Protein AF-X1K6C8-F1 (afdb_monomer)

Mean predicted aligned error: 9.06 Å

InterPro domains:
  IPR036188 FAD/NAD(P)-binding domain superfamily [SSF51905] (37-108)
  IPR049516 FAD-dependent protein, C-terminal domain-like [PF21688] (95-232)

Sequence (246 aa):
MTKRHWEQAQFYQACLAAHLINPIPYPVEFIRGAELEVMVSNIIVDDGEVRGVETEAGDRFDCRYLILAPGREGADWLSKEANRLNLTMHNNPVDVGVRVEVPVAVMQELTDVLYEAKLEFTSKSFDDRIRTFCMCPNGEVIMESTGGCDPVITVNGHSYANHSSGNTNFALLVSTAFTEPFREPIAYGKHLARLANILSGGVLVQRLGDLLEGQRSTPARIERSVVQPTLKTATPGDLSFVLSYR

Foldseek 3Di:
DDPDDDDPPPDPADDDPDDDCPDPPDPPPPPDDDDPPWAWQAFDDDPLATQFTATPVRDTDGDRDDDDDPDLQCPVVVVVRCVVSVHDDDDFWDKDFDKDKDFLVVCVVVCVVPVDDWDWDQDPPPRWIKTKADKERQKAKDWDWSHYPQIFIDIDIDYDPVHGHRIIIITIITTGDDDPPDDCNVVVRRVLRVQCCVVWVHAEDEDPVCQVVQHWDQPVNLVPDPDRHRPPSHGTTHCPSRDDDD

Secondary structure (DSSP, 8-state):
---------------------PPPSS-----S-PPPS--EEEEEEETTEEEEEEETTS-EEE-SS-----TTTTHHHHHHHHHHTT----PPPEEEEEEEEEEHHHHHHHHTT-SS---EEE-TTT--EEEEEEEETT-EEEEEE--SSS--EEEEEE--SS---SEEEEEEEEEE---TT---HHHHHHHHHHHHHHHHSS-EE--HHHHHTT----HHHHHT-SS--S-TTPEE--GGGTSPP-

Solvent-accessible surface area (backbone atoms only — not comparable to full-atom values): 15181 Å² total; per-residue (Å²): 137,80,83,82,82,73,84,61,82,65,66,85,65,92,75,87,80,75,91,72,86,68,80,67,97,56,92,76,76,82,80,74,86,88,81,75,98,70,55,75,66,45,80,38,67,54,97,92,36,65,46,28,37,29,31,74,90,67,51,75,49,77,36,89,73,85,84,88,78,64,60,76,50,33,43,65,58,52,52,51,50,35,56,76,68,68,50,86,81,65,85,52,52,36,61,48,74,48,78,46,76,42,49,35,81,80,47,37,83,52,42,79,78,34,69,56,74,84,48,76,48,69,41,90,89,74,70,44,50,33,32,47,42,73,53,16,64,31,14,37,50,41,83,38,69,53,46,62,99,76,60,38,52,43,76,48,61,45,58,56,96,91,51,73,48,75,25,24,31,30,30,45,31,38,62,45,73,77,56,85,93,57,84,52,51,67,57,53,54,50,50,43,34,41,50,34,22,72,78,37,79,37,42,63,37,61,50,68,69,32,56,76,70,76,37,67,29,40,69,75,54,49,71,71,37,94,63,67,73,68,41,79,82,46,27,55,25,53,62,76,85,47,51,78,92,123

pLDDT: mean 82.64, std 21.42, range [19.61, 98.25]

Nearest PDB structures (foldseek):
  7xqa-assembly2_H  TM=4.130E-01  e=1.668E-02  Streptomyces luteocolor
  7xqa-assembly1_A  TM=4.081E-01  e=2.104E-02  Streptomyces luteocolor
  1tdl-assembly1_A  TM=2.517E-01  e=1.634E+00  Klebsiella pneumoniae
  2h10-assembly1_A  TM=2.525E-01  e=2.314E+00  Klebsiella pneumoniae
  4mbk-assembly1_A  TM=2.529E-01  e=2.314E+00  Klebsiella pneumoniae

Radius of gyration: 21.55 Å; Cα contacts (8 Å, |Δi|>4): 373; chains: 1; bounding box: 54×46×63 Å

Structure (mmCIF, N/CA/C/O backbone):
data_AF-X1K6C8-F1
#
_entry.id   AF-X1K6C8-F1
#
loop_
_atom_site.group_PDB
_atom_site.id
_atom_site.type_symbol
_atom_site.label_atom_id
_atom_site.label_alt_id
_atom_site.label_comp_id
_atom_site.label_asym_id
_atom_site.label_entity_id
_atom_site.label_seq_id
_atom_site.pdbx_PDB_ins_code
_atom_site.Cartn_x
_atom_site.Cartn_y
_atom_site.Cartn_z
_atom_site.occupancy
_atom_site.B_iso_or_equiv
_atom_site.auth_seq_id
_atom_site.auth_comp_id
_atom_site.auth_asym_id
_atom_site.auth_atom_id
_atom_site.pdbx_PDB_model_num
ATOM 1 N N . MET A 1 1 ? 0.976 -10.187 -39.603 1.00 33.00 1 MET A N 1
ATOM 2 C CA . MET A 1 1 ? 1.236 -9.173 -38.559 1.00 33.00 1 MET A CA 1
ATOM 3 C C . MET A 1 1 ? 0.469 -9.563 -37.305 1.00 33.00 1 MET A C 1
ATOM 5 O O . MET A 1 1 ? -0.695 -9.221 -37.161 1.00 33.00 1 MET A O 1
ATOM 9 N N . THR A 1 2 ? 1.081 -10.364 -36.441 1.00 25.95 2 THR A N 1
ATOM 10 C CA . THR A 1 2 ? 0.519 -10.739 -35.139 1.00 25.95 2 THR A CA 1
ATOM 11 C C . THR A 1 2 ? 0.905 -9.659 -34.133 1.00 25.95 2 THR A C 1
ATOM 13 O O . THR A 1 2 ? 2.076 -9.523 -33.786 1.00 25.95 2 THR A O 1
ATOM 16 N N . LYS A 1 3 ? -0.072 -8.851 -33.702 1.00 24.42 3 LYS A N 1
ATOM 17 C CA . LYS A 1 3 ? 0.092 -7.927 -32.574 1.00 24.42 3 LYS A CA 1
ATOM 18 C C . LYS A 1 3 ? 0.458 -8.764 -31.345 1.00 24.42 3 LYS A C 1
ATOM 20 O O . LYS A 1 3 ? -0.339 -9.592 -30.909 1.00 24.42 3 LYS A O 1
ATOM 25 N N . ARG A 1 4 ? 1.686 -8.616 -30.845 1.00 27.88 4 ARG A N 1
ATOM 26 C CA . ARG A 1 4 ? 2.083 -9.176 -29.550 1.00 27.88 4 ARG A CA 1
ATOM 27 C C . ARG A 1 4 ? 1.496 -8.263 -28.483 1.00 27.88 4 ARG A C 1
ATOM 29 O O . ARG A 1 4 ? 1.832 -7.084 -28.429 1.00 27.88 4 ARG A O 1
ATOM 36 N N . HIS A 1 5 ? 0.551 -8.808 -27.733 1.00 25.48 5 HIS A N 1
ATOM 37 C CA . HIS A 1 5 ? -0.128 -8.129 -26.643 1.00 25.48 5 HIS A CA 1
ATOM 38 C C . HIS A 1 5 ? 0.783 -8.178 -25.416 1.00 25.48 5 HIS A C 1
ATOM 40 O O . HIS A 1 5 ? 1.275 -9.248 -25.059 1.00 25.48 5 HIS A O 1
ATOM 46 N N . TRP A 1 6 ? 1.036 -7.019 -24.817 1.00 27.73 6 TRP A N 1
ATOM 47 C CA . TRP A 1 6 ? 1.773 -6.890 -23.567 1.00 27.73 6 TRP A CA 1
ATOM 48 C C . TRP A 1 6 ? 0.771 -6.503 -22.483 1.00 27.73 6 TRP A C 1
ATOM 50 O O . TRP A 1 6 ? 0.284 -5.376 -22.461 1.00 27.73 6 TRP A O 1
ATOM 60 N N . GLU A 1 7 ? 0.437 -7.442 -21.603 1.00 23.05 7 GLU A N 1
ATOM 61 C CA . GLU A 1 7 ? -0.306 -7.152 -20.378 1.00 23.05 7 GLU A CA 1
ATOM 62 C C . GLU A 1 7 ? 0.711 -6.802 -19.288 1.00 23.05 7 GLU A C 1
ATOM 64 O O . GLU A 1 7 ? 1.401 -7.669 -18.752 1.00 23.05 7 GLU A O 1
ATOM 69 N N . GLN A 1 8 ? 0.850 -5.514 -18.971 1.00 27.09 8 GLN A N 1
ATOM 70 C CA . GLN A 1 8 ? 1.513 -5.106 -17.737 1.00 27.09 8 GLN A CA 1
ATOM 71 C C . GLN A 1 8 ? 0.547 -5.375 -16.585 1.00 27.09 8 GLN A C 1
ATOM 73 O O . GLN A 1 8 ? -0.383 -4.612 -16.363 1.00 27.09 8 GLN A O 1
ATOM 78 N N . ALA A 1 9 ? 0.774 -6.432 -15.808 1.00 22.84 9 ALA A N 1
ATOM 79 C CA . ALA A 1 9 ? 0.176 -6.575 -14.485 1.00 22.84 9 ALA A CA 1
ATOM 80 C C . ALA A 1 9 ? 0.905 -5.642 -13.493 1.00 22.84 9 ALA A C 1
ATOM 82 O O . ALA A 1 9 ? 1.693 -6.078 -12.661 1.00 22.84 9 ALA A O 1
ATOM 83 N N . GLN A 1 10 ? 0.698 -4.327 -13.603 1.00 28.19 10 GLN A N 1
ATOM 84 C CA . GLN A 1 10 ? 1.011 -3.391 -12.528 1.00 28.19 10 GLN A CA 1
ATOM 85 C C . GLN A 1 10 ? 0.091 -3.677 -11.344 1.00 28.19 10 GLN A C 1
ATOM 87 O O . GLN A 1 10 ? -1.075 -3.285 -11.325 1.00 28.19 10 GLN A O 1
ATOM 92 N N . PHE A 1 11 ? 0.623 -4.396 -10.366 1.00 27.52 11 PHE A N 1
ATOM 93 C CA . PHE A 1 11 ? 0.026 -4.494 -9.054 1.00 27.52 11 PHE A CA 1
ATOM 94 C C . PHE A 1 11 ? 0.497 -3.306 -8.208 1.00 27.52 11 PHE A C 1
ATOM 96 O O . PHE A 1 11 ? 1.661 -3.226 -7.811 1.00 27.52 11 PHE A O 1
ATOM 103 N N . TYR A 1 12 ? -0.427 -2.421 -7.834 1.00 32.38 12 TYR A N 1
ATOM 104 C CA . TYR A 1 12 ? -0.313 -1.657 -6.589 1.00 32.38 12 TYR A CA 1
ATOM 105 C C . TYR A 1 12 ? -0.519 -2.614 -5.404 1.00 32.38 12 TYR A C 1
ATOM 107 O O . TYR A 1 12 ? -1.504 -2.551 -4.679 1.00 32.38 12 TYR A O 1
ATOM 115 N N . GLN A 1 13 ? 0.374 -3.592 -5.251 1.00 38.09 13 GLN A N 1
ATOM 116 C CA . GLN A 1 13 ? 0.321 -4.565 -4.164 1.00 38.09 13 GLN A CA 1
ATOM 117 C C . GLN A 1 13 ? 1.708 -4.775 -3.605 1.00 38.09 13 GLN A C 1
ATOM 119 O O . GLN A 1 13 ? 2.689 -4.905 -4.336 1.00 38.09 13 GLN A O 1
ATOM 124 N N . ALA A 1 14 ? 1.804 -4.653 -2.293 1.00 24.72 14 ALA A N 1
ATOM 125 C CA . ALA A 1 14 ? 3.046 -4.820 -1.587 1.00 24.72 14 ALA A CA 1
ATOM 126 C C . ALA A 1 14 ? 3.219 -6.302 -1.260 1.00 24.72 14 ALA A C 1
ATOM 128 O O . ALA A 1 14 ? 2.368 -6.894 -0.596 1.00 24.72 14 ALA A O 1
ATOM 129 N N . CYS A 1 15 ? 4.317 -6.885 -1.729 1.00 20.69 15 CYS A N 1
ATOM 130 C CA . CYS A 1 15 ? 4.812 -8.177 -1.280 1.00 20.69 15 CYS A CA 1
ATOM 131 C C . CYS A 1 15 ? 6.303 -8.017 -0.982 1.00 20.69 15 CYS A C 1
ATOM 133 O O . CYS A 1 15 ? 7.120 -7.930 -1.895 1.00 20.69 15 CYS A O 1
ATOM 135 N N . LEU A 1 16 ? 6.648 -7.978 0.306 1.00 19.61 16 LEU A N 1
ATOM 136 C CA . LEU A 1 16 ? 8.003 -8.247 0.762 1.00 19.61 16 LEU A CA 1
ATOM 137 C C . LEU A 1 16 ? 8.203 -9.765 0.655 1.00 19.61 16 LEU A C 1
ATOM 139 O O . LEU A 1 16 ? 7.646 -10.520 1.451 1.00 19.61 16 LEU A O 1
ATOM 143 N N . ALA A 1 17 ? 8.963 -10.231 -0.333 1.00 20.44 17 ALA A N 1
ATOM 144 C CA . ALA A 1 17 ? 9.519 -11.576 -0.282 1.00 20.44 17 ALA A CA 1
ATOM 145 C C . ALA A 1 17 ? 10.795 -11.511 0.567 1.00 20.44 17 ALA A C 1
ATOM 147 O O . ALA A 1 17 ? 11.868 -11.163 0.078 1.00 20.44 17 ALA A O 1
ATOM 148 N N . ALA A 1 18 ? 10.667 -11.817 1.859 1.00 21.53 18 ALA A N 1
ATOM 149 C CA . ALA A 1 18 ? 11.814 -12.239 2.647 1.00 21.53 18 ALA A CA 1
ATOM 150 C C . ALA A 1 18 ? 12.301 -13.596 2.113 1.00 21.53 18 ALA A C 1
ATOM 152 O O . ALA A 1 18 ? 11.516 -14.470 1.748 1.00 21.53 18 ALA A O 1
ATOM 153 N N . HIS A 1 19 ? 13.618 -13.725 2.043 1.00 23.23 19 HIS A N 1
ATOM 154 C CA . HIS A 1 19 ? 14.377 -14.854 1.525 1.00 23.23 19 HIS A CA 1
ATOM 155 C C . HIS A 1 19 ? 13.887 -16.216 2.066 1.00 23.23 19 HIS 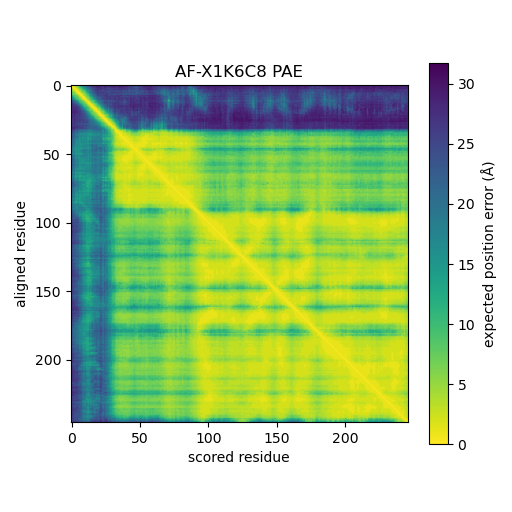A C 1
ATOM 157 O O . HIS A 1 19 ? 14.112 -16.550 3.225 1.00 23.23 19 HIS A O 1
ATOM 163 N N . LEU A 1 20 ? 13.293 -17.035 1.197 1.00 22.84 20 LEU A N 1
ATOM 164 C CA . LEU A 1 20 ? 13.297 -18.495 1.303 1.00 22.84 20 LEU A CA 1
ATOM 165 C C . LEU A 1 20 ? 13.601 -19.056 -0.088 1.00 22.84 20 LEU A C 1
ATOM 167 O O . LEU A 1 20 ? 12.704 -19.439 -0.837 1.00 22.84 20 LEU A O 1
ATOM 171 N N . ILE A 1 21 ? 14.886 -19.099 -0.445 1.00 27.83 21 ILE A N 1
ATOM 172 C CA . ILE A 1 21 ? 15.351 -20.001 -1.501 1.00 27.83 21 ILE A CA 1
ATOM 173 C C . ILE A 1 21 ? 15.260 -21.413 -0.910 1.00 27.83 21 ILE A C 1
ATOM 175 O O . ILE A 1 21 ? 16.227 -21.928 -0.357 1.00 27.83 21 ILE A O 1
ATOM 179 N N . ASN A 1 22 ? 14.085 -22.041 -0.980 1.00 26.41 22 ASN A N 1
ATOM 180 C CA . ASN A 1 22 ? 14.071 -23.498 -1.048 1.00 26.41 22 ASN A CA 1
ATOM 181 C C . ASN A 1 22 ? 14.646 -23.869 -2.422 1.00 26.41 22 ASN A C 1
ATOM 183 O O . ASN A 1 22 ? 14.265 -23.242 -3.415 1.00 26.41 22 ASN A O 1
ATOM 187 N N . PRO A 1 23 ? 15.584 -24.826 -2.501 1.00 32.06 23 PRO A N 1
ATOM 188 C CA . PRO A 1 23 ? 16.244 -25.156 -3.752 1.00 32.06 23 PRO A CA 1
ATOM 189 C C . PRO A 1 23 ? 15.193 -25.580 -4.776 1.00 32.06 23 PRO A C 1
ATOM 191 O O . PRO A 1 23 ? 14.433 -26.524 -4.559 1.00 32.06 23 PRO A O 1
ATOM 194 N N . ILE A 1 24 ? 15.149 -24.858 -5.895 1.00 33.62 24 ILE A N 1
ATOM 195 C CA . ILE A 1 24 ? 14.443 -25.297 -7.094 1.00 33.62 24 ILE A CA 1
ATOM 196 C C . ILE A 1 24 ? 15.002 -26.698 -7.414 1.00 33.62 24 ILE A C 1
ATOM 198 O O . ILE A 1 24 ? 16.217 -26.828 -7.559 1.00 33.62 24 ILE A O 1
ATOM 202 N N . PRO A 1 25 ? 14.179 -27.759 -7.513 1.00 37.69 25 PRO A N 1
ATOM 203 C CA . PRO A 1 25 ? 14.654 -29.135 -7.714 1.00 37.69 25 PRO A CA 1
ATOM 204 C C . PRO A 1 25 ? 15.177 -29.403 -9.139 1.00 37.69 25 PRO A C 1
ATOM 206 O O . PRO A 1 25 ? 15.365 -30.552 -9.533 1.00 37.69 25 PRO A O 1
ATOM 209 N N . TYR A 1 26 ? 15.434 -28.347 -9.909 1.00 34.09 26 TYR A N 1
ATOM 210 C CA . TYR A 1 26 ? 16.057 -28.390 -11.222 1.00 34.09 26 TYR A CA 1
ATOM 211 C C . TYR A 1 26 ? 17.407 -27.679 -11.129 1.00 34.09 26 TYR A C 1
ATOM 213 O O . TYR A 1 26 ? 17.474 -26.626 -10.492 1.00 34.09 26 TYR A O 1
ATOM 221 N N . PRO A 1 27 ? 18.477 -28.207 -11.745 1.00 34.88 27 PRO A N 1
ATOM 222 C CA . PRO A 1 27 ? 19.754 -27.514 -11.791 1.00 34.88 27 PRO A CA 1
ATOM 223 C C . PRO A 1 27 ? 19.571 -26.194 -12.549 1.00 34.88 27 PRO A C 1
ATOM 225 O O . PRO A 1 27 ? 19.545 -26.160 -13.776 1.00 34.88 27 PRO A O 1
ATOM 228 N N . VAL A 1 28 ? 19.409 -25.099 -11.809 1.00 36.97 28 VAL A N 1
ATOM 229 C CA . VAL A 1 28 ? 19.613 -23.757 -12.340 1.00 36.97 28 VAL A CA 1
ATOM 230 C C . VAL A 1 28 ? 21.123 -23.568 -12.347 1.00 36.97 28 VAL A C 1
ATOM 232 O O . VAL A 1 28 ? 21.723 -23.236 -11.326 1.00 36.97 28 VAL A O 1
ATOM 235 N N . GLU A 1 29 ? 21.763 -23.859 -13.478 1.00 34.81 29 GLU A N 1
ATOM 236 C CA . GLU A 1 29 ? 23.124 -23.385 -13.710 1.00 34.81 29 GLU A CA 1
ATOM 237 C C . GLU A 1 29 ? 23.094 -21.854 -13.642 1.00 34.81 29 GLU A C 1
ATOM 239 O O . GLU A 1 29 ? 22.522 -21.185 -14.503 1.00 34.81 29 GLU A O 1
ATOM 244 N N . PHE A 1 30 ? 23.686 -21.289 -12.589 1.00 39.66 30 PHE A N 1
ATOM 245 C CA . PHE A 1 30 ? 23.998 -19.866 -12.517 1.00 39.66 30 PHE A CA 1
ATOM 246 C C . PHE A 1 30 ? 25.071 -19.567 -13.570 1.00 39.66 30 PHE A C 1
ATOM 248 O O . PHE A 1 30 ? 26.275 -19.658 -13.322 1.00 39.66 30 PHE A O 1
ATOM 255 N N . ILE A 1 31 ? 24.640 -19.241 -14.784 1.00 45.34 31 ILE A N 1
ATOM 256 C CA . ILE A 1 31 ? 25.534 -18.786 -15.844 1.00 45.34 31 ILE A CA 1
ATOM 257 C C . ILE A 1 31 ? 25.906 -17.324 -15.535 1.00 45.34 31 ILE A C 1
ATOM 259 O O . ILE A 1 31 ? 25.167 -16.420 -15.889 1.00 45.34 31 ILE A O 1
ATOM 263 N N . ARG A 1 32 ? 27.047 -17.142 -14.847 1.00 51.50 32 ARG A N 1
ATOM 264 C CA . ARG A 1 32 ? 27.881 -15.925 -14.650 1.00 51.50 32 ARG A CA 1
ATOM 265 C C . ARG A 1 32 ? 27.212 -14.579 -14.281 1.00 51.50 32 ARG A C 1
ATOM 267 O O . ARG A 1 32 ? 26.470 -14.013 -15.063 1.00 51.50 32 ARG A O 1
ATOM 274 N N . GLY A 1 33 ? 27.719 -13.990 -13.186 1.00 68.44 33 GLY A N 1
ATOM 275 C CA . GLY A 1 33 ? 27.787 -12.540 -12.929 1.00 68.44 33 GLY A CA 1
ATOM 276 C C . GLY A 1 33 ? 26.479 -11.879 -12.494 1.00 68.44 33 GLY A C 1
ATOM 277 O O . GLY A 1 33 ? 25.662 -11.525 -13.331 1.00 68.44 33 GLY A O 1
ATOM 278 N N . ALA A 1 34 ? 26.299 -11.670 -11.188 1.00 74.81 34 ALA A N 1
ATOM 279 C CA . ALA A 1 34 ? 25.302 -10.736 -10.673 1.00 74.81 34 ALA A CA 1
ATOM 280 C C . ALA A 1 34 ? 26.031 -9.467 -10.227 1.00 74.81 34 ALA A C 1
ATOM 282 O O . ALA A 1 34 ? 26.923 -9.546 -9.381 1.00 74.81 34 ALA A O 1
ATOM 283 N N . GLU A 1 35 ? 25.657 -8.325 -10.797 1.00 79.38 35 GLU A N 1
ATOM 284 C CA . GLU A 1 35 ? 26.130 -7.020 -10.345 1.00 79.38 35 GLU A CA 1
ATOM 285 C C . GLU A 1 35 ? 25.042 -6.378 -9.488 1.00 79.38 35 GLU A C 1
ATOM 287 O O . GLU A 1 35 ? 23.887 -6.258 -9.898 1.00 79.38 35 GLU A O 1
ATOM 292 N N . LEU A 1 36 ? 25.406 -6.040 -8.255 1.00 86.88 36 LEU A N 1
ATOM 293 C CA . LEU A 1 36 ? 24.551 -5.320 -7.319 1.00 86.88 36 LEU A CA 1
ATOM 294 C C . LEU A 1 36 ? 24.962 -3.851 -7.318 1.00 86.88 36 LEU A C 1
ATOM 296 O O . LEU A 1 36 ? 26.083 -3.529 -7.694 1.00 86.88 36 LEU A O 1
ATOM 300 N N . GLU A 1 37 ? 24.059 -2.976 -6.873 1.00 86.00 37 GLU A N 1
ATOM 301 C CA . GLU A 1 37 ? 24.320 -1.529 -6.773 1.00 86.00 37 GLU A CA 1
ATOM 302 C C . GLU A 1 37 ? 24.605 -0.854 -8.130 1.00 86.00 37 GLU A C 1
ATOM 304 O O . GLU A 1 37 ? 25.132 0.254 -8.192 1.00 86.00 37 GLU A O 1
ATOM 309 N N . VAL A 1 38 ? 24.197 -1.500 -9.226 1.00 89.44 38 VAL A N 1
ATOM 310 C CA . VAL A 1 38 ? 24.303 -0.973 -10.586 1.00 89.44 38 VAL A CA 1
ATOM 311 C C . VAL A 1 38 ? 22.929 -0.522 -11.064 1.00 89.44 38 VAL A C 1
ATOM 313 O O . VAL A 1 38 ? 22.035 -1.332 -11.314 1.00 89.44 38 VAL A O 1
ATOM 316 N N . MET A 1 39 ? 22.763 0.792 -11.199 1.00 90.06 39 MET A N 1
ATOM 317 C CA . MET A 1 39 ? 21.520 1.396 -11.669 1.00 90.06 39 MET A CA 1
ATOM 318 C C . MET A 1 39 ? 21.532 1.510 -13.192 1.00 90.06 39 MET A C 1
ATOM 320 O O . MET A 1 39 ? 22.401 2.159 -13.777 1.00 90.06 39 MET A O 1
ATOM 324 N N . VAL A 1 40 ? 20.552 0.879 -13.837 1.00 92.81 40 VAL A N 1
ATOM 325 C CA . VAL A 1 40 ? 20.319 1.022 -15.278 1.00 92.81 40 VAL A CA 1
ATOM 326 C C . VAL A 1 40 ? 19.655 2.370 -15.547 1.00 92.81 40 VAL A C 1
ATOM 328 O O . VAL A 1 40 ? 18.619 2.681 -14.962 1.00 92.81 40 VAL A O 1
ATOM 331 N N . SER A 1 41 ? 20.234 3.147 -16.461 1.00 93.38 41 SER A N 1
ATOM 332 C CA . SER A 1 41 ? 19.713 4.443 -16.889 1.00 93.38 41 SER A CA 1
ATOM 333 C C . SER A 1 41 ? 18.851 4.315 -18.147 1.00 93.38 41 SER A C 1
ATOM 335 O O . SER A 1 41 ? 17.729 4.819 -18.159 1.00 93.38 41 SER A O 1
ATOM 337 N N . ASN A 1 42 ? 19.316 3.581 -19.168 1.00 94.75 42 ASN A N 1
ATOM 338 C CA . ASN A 1 42 ? 18.666 3.505 -20.481 1.00 94.75 42 ASN A CA 1
ATOM 339 C C . ASN A 1 42 ? 18.647 2.084 -21.062 1.00 94.75 42 ASN A C 1
ATOM 341 O O . ASN A 1 42 ? 19.583 1.302 -20.895 1.00 94.75 42 ASN A O 1
ATOM 345 N N . ILE A 1 43 ? 17.616 1.786 -21.852 1.00 95.88 43 ILE A N 1
ATOM 346 C CA . ILE A 1 43 ? 17.550 0.617 -22.733 1.00 95.88 43 ILE A CA 1
ATOM 347 C C . ILE A 1 43 ? 18.143 0.983 -24.099 1.00 9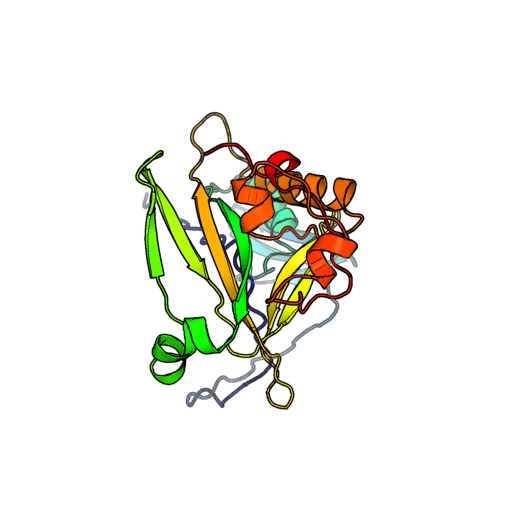5.88 43 ILE A C 1
ATOM 349 O O . ILE A 1 43 ? 17.691 1.921 -24.768 1.00 95.88 43 ILE A O 1
ATOM 353 N N . ILE A 1 44 ? 19.129 0.208 -24.546 1.00 95.81 44 ILE A N 1
ATOM 354 C CA . ILE A 1 44 ? 19.769 0.374 -25.852 1.00 95.81 44 ILE A CA 1
ATOM 355 C C . ILE A 1 44 ? 18.966 -0.419 -26.885 1.00 95.81 44 ILE A C 1
ATOM 357 O O . ILE A 1 44 ? 18.775 -1.631 -26.750 1.00 95.81 44 ILE A O 1
ATOM 361 N N . VAL A 1 45 ? 18.502 0.272 -27.925 1.00 95.00 45 VAL A N 1
ATOM 362 C CA . VAL A 1 45 ? 17.696 -0.295 -29.013 1.00 95.00 45 VAL A CA 1
ATOM 363 C C . VAL A 1 45 ? 18.308 0.105 -30.348 1.00 95.00 45 VAL A C 1
ATOM 365 O O . VAL A 1 45 ? 18.712 1.253 -30.523 1.00 95.00 45 VAL A O 1
ATOM 368 N N . ASP A 1 46 ? 18.348 -0.837 -31.283 1.00 93.44 46 ASP A N 1
ATOM 369 C CA . ASP A 1 46 ? 18.806 -0.644 -32.656 1.00 93.44 46 ASP A CA 1
ATOM 370 C C . ASP A 1 46 ? 17.869 -1.388 -33.614 1.00 93.44 46 ASP A C 1
ATOM 372 O O . ASP A 1 46 ? 17.535 -2.547 -33.379 1.00 93.44 46 ASP A O 1
ATOM 376 N N . ASP A 1 47 ? 17.403 -0.699 -34.656 1.00 90.94 47 ASP A N 1
ATOM 377 C CA . ASP A 1 47 ? 16.405 -1.191 -35.625 1.00 90.94 47 ASP A CA 1
ATOM 378 C C . ASP A 1 47 ? 15.159 -1.854 -34.987 1.00 90.94 47 ASP A C 1
ATOM 380 O O . ASP A 1 47 ? 14.640 -2.872 -35.439 1.00 90.94 47 ASP A O 1
ATOM 384 N N . GLY A 1 48 ? 14.685 -1.292 -33.868 1.00 87.94 48 GLY A N 1
ATOM 385 C CA . GLY A 1 48 ? 13.530 -1.816 -33.129 1.00 87.94 48 GLY A CA 1
ATOM 386 C C . GLY A 1 48 ? 13.805 -3.085 -32.309 1.00 87.94 48 GLY A C 1
ATOM 387 O O . GLY A 1 48 ? 12.880 -3.624 -31.700 1.00 87.94 48 GLY A O 1
ATOM 388 N N . GLU A 1 49 ? 15.055 -3.545 -32.245 1.00 92.56 49 GLU A N 1
ATOM 389 C CA . GLU A 1 49 ? 15.491 -4.669 -31.421 1.00 92.56 49 GLU A CA 1
ATOM 390 C C . GLU A 1 49 ? 16.314 -4.198 -30.219 1.00 92.56 49 GLU A C 1
ATOM 392 O O . GLU A 1 49 ? 17.134 -3.284 -30.315 1.00 92.56 49 GLU A O 1
ATOM 397 N N . VAL A 1 50 ? 16.131 -4.854 -29.072 1.00 93.94 50 VAL A N 1
ATOM 398 C CA . VAL A 1 50 ? 16.983 -4.605 -27.904 1.00 93.94 50 VAL A CA 1
ATOM 399 C C . VAL A 1 50 ? 18.417 -5.056 -28.192 1.00 93.94 50 VAL A C 1
ATOM 401 O O . VAL A 1 50 ? 18.642 -6.126 -28.763 1.00 93.94 50 VAL A O 1
ATOM 404 N N . ARG A 1 51 ? 19.386 -4.229 -27.795 1.00 95.75 51 ARG A N 1
ATOM 405 C CA . ARG A 1 51 ? 20.822 -4.529 -27.887 1.00 95.75 51 ARG A CA 1
ATOM 406 C C . ARG A 1 51 ? 21.504 -4.596 -26.530 1.00 95.75 51 ARG A C 1
ATOM 408 O O . ARG A 1 51 ? 22.548 -5.228 -26.431 1.00 95.75 51 ARG A O 1
ATOM 415 N N . GLY A 1 52 ? 20.930 -3.981 -25.499 1.00 94.88 52 GLY A N 1
ATOM 416 C CA . GLY A 1 52 ? 21.552 -3.926 -24.184 1.00 94.88 52 GLY A CA 1
ATOM 417 C C . GLY A 1 52 ? 20.925 -2.899 -23.256 1.00 94.88 52 GLY A C 1
ATOM 418 O O . GLY A 1 52 ? 19.838 -2.374 -23.515 1.00 94.88 52 GLY A O 1
ATOM 419 N N . VAL A 1 53 ? 21.650 -2.589 -22.189 1.00 95.56 53 VAL A N 1
ATOM 420 C CA . VAL A 1 53 ? 21.353 -1.502 -21.254 1.00 95.56 53 VAL A CA 1
ATOM 421 C C . VAL A 1 53 ? 22.596 -0.655 -21.004 1.00 95.56 53 VAL A C 1
ATOM 423 O O . VAL A 1 53 ? 23.723 -1.140 -21.098 1.00 95.56 53 VAL A O 1
ATOM 426 N N . GLU A 1 54 ? 22.377 0.614 -20.686 1.00 95.56 54 GLU A N 1
ATOM 427 C CA . GLU A 1 54 ? 23.399 1.552 -20.226 1.00 95.56 54 GLU A CA 1
ATOM 428 C C . GLU A 1 54 ? 23.143 1.874 -18.751 1.00 95.56 54 GLU A C 1
ATOM 430 O O . GLU A 1 54 ? 21.988 2.000 -18.333 1.00 95.56 54 GLU A O 1
ATOM 435 N N . THR A 1 55 ? 24.198 1.976 -17.948 1.00 93.88 55 THR A N 1
ATOM 436 C CA . THR A 1 55 ? 24.100 2.321 -16.523 1.00 93.88 55 THR A CA 1
ATOM 437 C C . THR A 1 55 ? 24.213 3.823 -16.301 1.00 93.88 55 THR A C 1
ATOM 439 O O . THR A 1 55 ? 24.568 4.584 -17.201 1.00 93.88 55 THR A O 1
ATOM 442 N N . GLU A 1 56 ? 23.922 4.287 -15.089 1.00 91.81 56 GLU A N 1
ATOM 443 C CA . GLU A 1 56 ? 24.196 5.677 -14.698 1.00 91.81 56 GLU A CA 1
ATOM 444 C C . GLU A 1 56 ? 25.698 6.012 -14.709 1.00 91.81 56 GLU A C 1
ATOM 446 O O . GLU A 1 56 ? 26.067 7.161 -14.947 1.00 91.81 56 GLU A O 1
ATOM 451 N N . ALA A 1 57 ? 26.567 5.014 -14.511 1.00 91.75 57 ALA A N 1
ATOM 452 C CA . ALA A 1 57 ? 28.021 5.168 -14.598 1.00 91.75 57 ALA A CA 1
ATOM 453 C C . ALA A 1 57 ? 28.540 5.242 -16.050 1.00 91.75 57 ALA A C 1
ATOM 455 O O . ALA A 1 57 ? 29.705 5.570 -16.270 1.00 91.75 57 ALA A O 1
ATOM 456 N N . GLY A 1 58 ? 27.676 4.978 -17.039 1.00 93.19 58 GLY A N 1
ATOM 457 C CA . GLY A 1 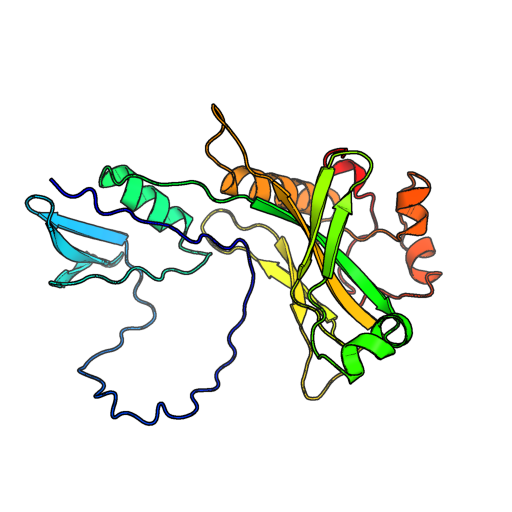58 ? 28.020 4.954 -18.462 1.00 93.19 58 GLY A CA 1
ATOM 458 C C . GLY A 1 58 ? 28.508 3.594 -18.969 1.00 93.19 58 GLY A C 1
ATOM 459 O O . GLY A 1 58 ? 28.893 3.486 -20.135 1.00 93.19 58 GLY A O 1
ATOM 460 N N . ASP A 1 59 ? 28.475 2.556 -18.130 1.00 91.44 59 ASP A N 1
ATOM 461 C CA . ASP A 1 59 ? 28.793 1.190 -18.544 1.00 91.44 59 ASP A CA 1
ATOM 462 C C . ASP A 1 59 ? 27.703 0.638 -19.459 1.00 91.44 59 ASP A C 1
ATOM 464 O O . ASP A 1 59 ? 26.524 0.984 -19.340 1.00 91.44 59 ASP A O 1
ATOM 468 N N . ARG A 1 60 ? 28.097 -0.253 -20.370 1.00 94.44 60 ARG A N 1
ATOM 469 C CA . ARG A 1 60 ? 27.190 -0.881 -21.331 1.00 94.44 60 ARG A CA 1
ATOM 470 C C . ARG A 1 60 ? 27.211 -2.386 -21.187 1.00 94.44 60 ARG A C 1
ATOM 472 O O . ARG A 1 60 ? 28.270 -3.008 -21.224 1.00 94.44 60 ARG A O 1
ATOM 479 N N . PHE A 1 61 ? 26.016 -2.952 -21.092 1.00 91.44 61 PHE A N 1
ATOM 480 C CA . PHE A 1 61 ? 25.798 -4.386 -21.013 1.00 91.44 61 PHE A CA 1
ATOM 481 C C . PHE A 1 61 ? 24.981 -4.832 -22.216 1.00 91.44 61 PHE A C 1
ATOM 483 O O . PHE A 1 61 ? 23.777 -4.577 -22.288 1.00 91.44 61 PHE A O 1
ATOM 490 N N . ASP A 1 62 ? 25.641 -5.502 -23.155 1.00 94.06 62 ASP A N 1
ATOM 491 C CA . ASP A 1 62 ? 24.991 -6.023 -24.352 1.00 94.06 62 ASP A CA 1
ATOM 492 C C . ASP A 1 62 ? 24.165 -7.271 -24.025 1.00 94.06 62 ASP A C 1
ATOM 494 O O . ASP A 1 62 ? 24.595 -8.169 -23.294 1.00 94.06 62 ASP A O 1
ATOM 498 N N . CYS A 1 63 ? 22.968 -7.363 -24.598 1.00 89.00 63 CYS A N 1
ATOM 499 C CA . CYS A 1 63 ? 22.107 -8.522 -24.444 1.00 89.00 63 CYS A CA 1
ATOM 500 C C . CYS A 1 63 ? 21.238 -8.758 -25.683 1.00 89.00 63 CYS A C 1
ATOM 502 O O . CYS A 1 63 ? 20.798 -7.838 -26.369 1.00 89.00 63 CYS A O 1
ATOM 504 N N . ARG A 1 64 ? 20.957 -10.037 -25.958 1.00 89.44 64 ARG A N 1
ATOM 505 C CA . ARG A 1 64 ? 19.965 -10.436 -26.970 1.00 89.44 64 ARG A CA 1
ATOM 506 C C . ARG A 1 64 ? 18.539 -10.432 -26.413 1.00 89.44 64 ARG A C 1
ATOM 508 O O . ARG A 1 64 ? 17.580 -10.274 -27.161 1.00 89.44 64 ARG A O 1
ATOM 515 N N . TYR A 1 65 ? 18.406 -10.655 -25.109 1.00 90.94 65 TYR A N 1
ATOM 516 C CA . TYR A 1 65 ? 17.135 -10.715 -24.400 1.00 90.94 65 TYR A CA 1
ATOM 517 C C . TYR A 1 65 ? 17.253 -9.892 -23.122 1.00 90.94 65 TYR A C 1
ATOM 519 O O . TYR A 1 65 ? 18.195 -10.090 -22.356 1.00 90.94 65 TYR A O 1
ATOM 527 N N . LEU A 1 66 ? 16.287 -9.004 -22.895 1.00 91.19 66 LEU A N 1
ATOM 528 C CA . LEU A 1 66 ? 16.220 -8.147 -21.717 1.00 91.1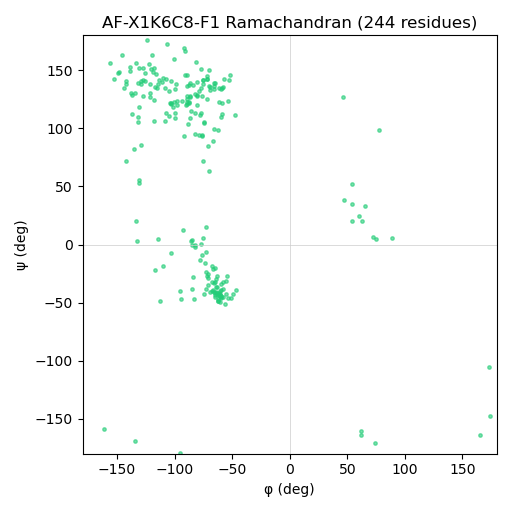9 66 LEU A CA 1
ATOM 529 C C . LEU A 1 66 ? 14.949 -8.459 -20.926 1.00 91.19 66 LEU A C 1
ATOM 531 O O . LEU A 1 66 ? 13.847 -8.400 -21.471 1.00 91.19 66 LEU A O 1
ATOM 535 N N . ILE A 1 67 ? 15.109 -8.783 -19.643 1.00 93.44 67 ILE A N 1
ATOM 536 C CA . ILE A 1 67 ? 13.999 -8.941 -18.700 1.00 93.44 67 ILE A CA 1
ATOM 537 C C . ILE A 1 67 ? 13.960 -7.694 -17.825 1.00 93.44 67 ILE A C 1
ATOM 539 O O . ILE A 1 67 ? 14.922 -7.390 -17.125 1.00 93.44 67 ILE A O 1
ATOM 543 N N . LEU A 1 68 ? 12.835 -6.987 -17.856 1.00 90.50 68 LEU A N 1
ATOM 544 C CA . LEU A 1 68 ? 12.603 -5.814 -17.022 1.00 90.50 68 LEU A CA 1
ATOM 545 C C . LEU A 1 68 ? 11.747 -6.223 -15.824 1.00 90.50 68 LEU A C 1
ATOM 547 O O . LEU A 1 68 ? 10.558 -6.500 -15.973 1.00 90.50 68 LEU A O 1
ATOM 551 N N . ALA A 1 69 ? 12.354 -6.251 -14.639 1.00 92.00 69 ALA A N 1
ATOM 552 C CA . ALA A 1 69 ? 11.671 -6.525 -13.375 1.00 92.00 69 ALA A CA 1
ATOM 553 C C . ALA A 1 69 ? 12.021 -5.480 -12.292 1.00 92.00 69 ALA A C 1
ATOM 555 O O . ALA A 1 69 ? 12.441 -5.852 -11.199 1.00 92.00 69 ALA A O 1
ATOM 556 N N . PRO A 1 70 ? 11.860 -4.168 -12.562 1.00 85.75 70 PRO A N 1
ATOM 557 C CA . PRO A 1 70 ? 12.360 -3.106 -11.682 1.00 85.75 70 PRO A CA 1
ATOM 558 C C . PRO A 1 70 ? 11.518 -2.893 -10.405 1.00 85.75 70 PRO A C 1
ATOM 560 O O . PRO A 1 70 ? 11.739 -1.942 -9.657 1.00 85.75 70 PRO A O 1
ATOM 563 N N . GLY A 1 71 ? 10.517 -3.746 -10.162 1.00 83.88 71 GLY A N 1
ATOM 564 C CA . GLY A 1 71 ? 9.585 -3.605 -9.046 1.00 83.88 71 GLY A CA 1
ATOM 565 C C . GLY A 1 71 ? 8.764 -2.312 -9.105 1.00 83.88 71 GLY A C 1
ATOM 566 O O . GLY A 1 71 ? 8.659 -1.658 -10.144 1.00 83.88 71 GLY A O 1
ATOM 567 N N . ARG A 1 72 ? 8.151 -1.944 -7.973 1.00 76.56 72 ARG A N 1
ATOM 568 C CA . ARG A 1 72 ? 7.339 -0.720 -7.866 1.00 76.56 72 ARG A CA 1
ATOM 569 C C . ARG A 1 72 ? 8.193 0.544 -7.947 1.00 76.56 72 ARG A C 1
ATOM 571 O O . ARG A 1 72 ? 7.783 1.502 -8.593 1.00 76.56 72 ARG A O 1
ATOM 578 N N . GLU A 1 73 ? 9.361 0.542 -7.310 1.00 78.00 73 GLU A N 1
ATOM 579 C CA . GLU A 1 73 ? 10.226 1.724 -7.230 1.00 78.00 73 GLU A CA 1
ATOM 580 C C . GLU A 1 73 ? 10.726 2.171 -8.611 1.00 78.00 73 GLU A C 1
ATOM 582 O O . GLU A 1 73 ? 10.770 3.366 -8.892 1.00 78.00 73 GLU A O 1
ATOM 587 N N . GLY A 1 74 ? 11.021 1.229 -9.515 1.00 81.38 74 GLY A N 1
ATOM 588 C CA . GLY A 1 74 ? 11.424 1.548 -10.884 1.00 81.38 74 GLY A CA 1
ATOM 589 C C . GLY A 1 74 ? 10.279 1.594 -11.903 1.00 81.38 74 GLY A C 1
ATOM 590 O O . GLY A 1 74 ? 10.540 1.643 -13.105 1.00 81.38 74 GLY A O 1
ATOM 591 N N . ALA A 1 75 ? 9.012 1.607 -11.468 1.00 81.06 75 ALA A N 1
ATOM 592 C CA . ALA A 1 75 ? 7.864 1.718 -12.374 1.00 81.06 75 ALA A CA 1
ATOM 593 C C . ALA A 1 75 ? 7.842 3.060 -13.130 1.00 81.06 75 ALA A C 1
ATOM 595 O O . ALA A 1 75 ? 7.500 3.096 -14.315 1.00 81.06 75 ALA A O 1
ATOM 596 N N . ASP A 1 76 ? 8.254 4.152 -12.476 1.00 80.19 76 ASP A N 1
ATOM 597 C CA . ASP A 1 76 ? 8.353 5.473 -13.110 1.00 80.19 76 ASP A CA 1
ATOM 598 C C . ASP A 1 76 ? 9.427 5.475 -14.214 1.00 80.19 76 ASP A C 1
ATOM 600 O O . ASP A 1 76 ? 9.204 6.013 -15.300 1.00 80.19 76 ASP A O 1
ATOM 604 N N . TRP A 1 77 ? 10.579 4.843 -13.958 1.00 87.38 77 TRP A N 1
ATOM 605 C CA . TRP A 1 77 ? 11.647 4.667 -14.949 1.00 87.38 77 TRP A CA 1
ATOM 606 C C . TRP A 1 77 ? 11.167 3.824 -16.135 1.00 87.38 77 TRP A C 1
ATOM 608 O O . TRP A 1 77 ? 11.280 4.252 -17.283 1.00 87.38 77 TRP A O 1
ATOM 618 N N . LEU A 1 78 ? 10.531 2.681 -15.861 1.00 88.38 78 LEU A N 1
ATOM 619 C CA . LEU A 1 78 ? 10.006 1.796 -16.900 1.00 88.38 78 LEU A CA 1
ATOM 620 C C . LEU A 1 78 ? 8.966 2.499 -17.780 1.00 88.38 78 LEU A C 1
ATOM 622 O O . LEU A 1 78 ? 8.960 2.312 -18.993 1.00 88.38 78 LEU A O 1
ATOM 626 N N . SER A 1 79 ? 8.109 3.329 -17.183 1.00 84.56 79 SER A N 1
ATOM 627 C CA . SER A 1 79 ? 7.098 4.102 -17.914 1.00 84.56 79 SER A CA 1
ATOM 628 C C . SER A 1 79 ? 7.737 5.154 -18.827 1.00 84.56 79 SER A C 1
ATOM 630 O O . SER A 1 79 ? 7.287 5.355 -19.955 1.00 84.56 79 SER A O 1
ATOM 632 N N . LYS A 1 80 ? 8.816 5.811 -18.377 1.00 87.88 80 LYS A N 1
ATOM 633 C CA . LYS A 1 80 ? 9.590 6.756 -19.200 1.00 87.88 80 LYS A CA 1
ATOM 634 C C . LYS A 1 80 ? 10.269 6.052 -20.371 1.00 87.88 80 LYS A C 1
ATOM 636 O O . LYS A 1 80 ? 10.158 6.531 -21.497 1.00 87.88 80 LYS A O 1
ATOM 641 N N . GLU A 1 81 ? 10.897 4.904 -20.127 1.00 91.38 81 GLU A N 1
ATOM 642 C CA . GLU A 1 81 ? 11.540 4.114 -21.180 1.00 91.38 81 GLU A CA 1
ATOM 643 C C . GLU A 1 81 ? 10.529 3.570 -22.187 1.00 91.38 81 GLU A C 1
ATOM 645 O O . GLU A 1 81 ? 10.733 3.694 -23.392 1.00 91.38 81 GLU A O 1
ATOM 650 N N . ALA A 1 82 ? 9.393 3.050 -21.722 1.00 90.62 82 ALA A N 1
ATOM 651 C CA . ALA A 1 82 ? 8.323 2.592 -22.599 1.00 90.62 82 ALA A CA 1
ATOM 652 C C . ALA A 1 82 ? 7.791 3.723 -23.493 1.00 90.62 82 ALA A C 1
ATOM 654 O O . ALA A 1 82 ? 7.655 3.527 -24.700 1.00 90.62 82 ALA A O 1
ATOM 655 N N . ASN A 1 83 ? 7.573 4.920 -22.938 1.00 89.00 83 ASN A N 1
ATOM 656 C CA . ASN A 1 83 ? 7.194 6.102 -23.715 1.00 89.00 83 ASN A CA 1
ATOM 657 C C . ASN A 1 83 ? 8.272 6.500 -24.733 1.00 89.00 83 ASN A C 1
ATOM 659 O O . ASN A 1 83 ? 7.960 6.703 -25.905 1.00 89.00 83 ASN A O 1
ATOM 663 N N . ARG A 1 84 ? 9.543 6.581 -24.314 1.00 93.88 84 ARG A N 1
ATOM 664 C CA . ARG A 1 84 ? 10.678 6.931 -25.188 1.00 93.88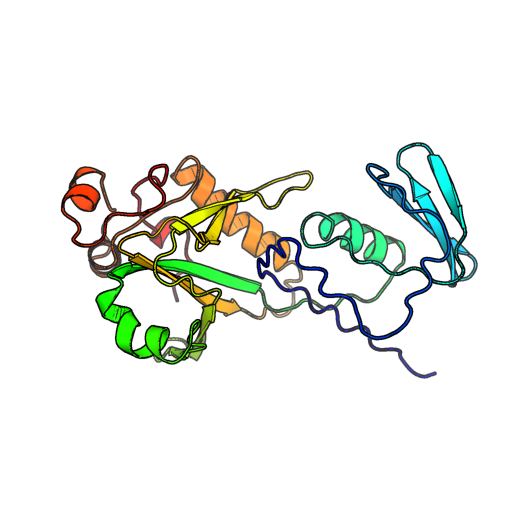 84 ARG A CA 1
ATOM 665 C C . ARG A 1 84 ? 10.810 5.963 -26.363 1.00 93.88 84 ARG A C 1
ATOM 667 O O . ARG A 1 84 ? 11.122 6.378 -27.476 1.00 93.88 84 ARG A O 1
ATOM 674 N N . LEU A 1 85 ? 10.554 4.682 -26.112 1.00 92.12 85 LEU A N 1
ATOM 675 C CA . LEU A 1 85 ? 10.600 3.604 -27.097 1.00 92.12 85 LEU A CA 1
ATOM 676 C C . LEU A 1 85 ? 9.292 3.440 -27.891 1.00 92.12 85 LEU A C 1
ATOM 678 O O . LEU A 1 85 ? 9.194 2.529 -28.710 1.00 92.12 85 LEU A O 1
ATOM 682 N N . ASN A 1 86 ? 8.296 4.311 -27.683 1.00 90.19 86 ASN A N 1
ATOM 683 C CA . ASN A 1 86 ? 6.970 4.242 -28.308 1.00 90.19 86 ASN A CA 1
ATOM 684 C C . ASN A 1 86 ? 6.265 2.885 -28.107 1.00 90.19 86 ASN A C 1
ATOM 686 O O . ASN A 1 86 ? 5.544 2.401 -28.986 1.00 90.19 86 ASN A O 1
ATOM 690 N N . LEU A 1 87 ? 6.468 2.256 -26.948 1.00 89.12 87 LEU A N 1
ATOM 691 C CA . LEU A 1 87 ? 5.764 1.038 -26.567 1.00 89.12 87 LEU A CA 1
ATOM 692 C C . LEU A 1 87 ? 4.326 1.368 -26.163 1.00 89.12 87 LEU A C 1
ATOM 694 O O . LEU A 1 87 ? 4.046 2.367 -25.502 1.00 89.12 87 LEU A O 1
ATOM 698 N N . THR A 1 88 ? 3.395 0.495 -26.544 1.00 83.81 88 THR A N 1
ATOM 699 C CA . THR A 1 88 ? 2.012 0.599 -26.073 1.00 83.81 88 THR A CA 1
ATOM 700 C C . THR A 1 88 ? 1.953 0.209 -24.601 1.00 83.81 88 THR A C 1
ATOM 702 O O . THR A 1 88 ? 2.372 -0.889 -24.239 1.00 83.81 88 THR A O 1
ATOM 705 N N . MET A 1 89 ? 1.410 1.095 -23.770 1.00 80.94 89 MET A N 1
ATOM 706 C CA . MET A 1 89 ? 1.153 0.832 -22.357 1.00 80.94 89 MET A CA 1
ATOM 707 C C . MET A 1 89 ? -0.347 0.735 -22.102 1.00 80.94 89 MET A C 1
ATOM 709 O O . MET A 1 89 ? -1.141 1.468 -22.695 1.00 80.94 89 MET A O 1
ATOM 713 N N . HIS A 1 90 ? -0.717 -0.166 -21.198 1.00 77.44 90 HIS A N 1
ATOM 714 C CA . HIS A 1 90 ? -2.079 -0.320 -20.712 1.00 77.44 90 HIS A CA 1
ATOM 715 C C . HIS A 1 90 ? -2.108 -0.011 -19.223 1.00 77.44 90 HIS A C 1
ATOM 717 O O . HIS A 1 90 ? -1.251 -0.465 -18.469 1.00 77.44 90 HIS A O 1
ATOM 723 N N . ASN A 1 91 ? -3.108 0.762 -18.817 1.00 72.88 91 ASN A N 1
ATOM 724 C CA . ASN A 1 91 ? -3.297 1.126 -17.427 1.00 72.88 91 ASN A CA 1
ATOM 725 C C . ASN A 1 91 ? -4.118 0.070 -16.713 1.00 72.88 91 ASN A C 1
ATOM 727 O O . ASN A 1 91 ? -5.239 -0.235 -17.123 1.00 72.88 91 ASN A O 1
ATOM 731 N N . ASN A 1 92 ? -3.586 -0.413 -15.600 1.00 74.62 92 ASN A N 1
ATOM 732 C CA . ASN A 1 92 ? -4.363 -1.233 -14.693 1.00 74.62 92 ASN A CA 1
ATOM 733 C C . ASN A 1 92 ? -5.235 -0.383 -13.773 1.00 74.62 92 ASN A C 1
ATOM 735 O O . ASN A 1 92 ? -4.918 0.785 -13.516 1.00 74.62 92 ASN A O 1
ATOM 739 N N . PRO A 1 93 ? -6.312 -0.979 -13.236 1.00 78.62 93 PRO A N 1
ATOM 740 C CA . PRO A 1 93 ? -7.035 -0.393 -12.123 1.00 78.62 93 PRO A CA 1
ATOM 741 C C . PRO A 1 93 ? -6.084 -0.062 -10.972 1.00 78.62 93 PRO A C 1
ATOM 743 O O . PRO A 1 93 ? -5.159 -0.822 -10.674 1.00 78.62 93 PRO A O 1
ATOM 746 N N . VAL A 1 94 ? -6.332 1.065 -10.311 1.00 83.94 94 VAL A N 1
ATOM 747 C CA . VAL A 1 94 ? -5.666 1.385 -9.050 1.00 83.94 94 VAL A CA 1
ATOM 748 C C . VAL A 1 94 ? -6.496 0.826 -7.906 1.00 83.94 94 VAL A C 1
ATOM 750 O O . VAL A 1 94 ? -7.718 0.970 -7.887 1.00 83.94 94 VAL A O 1
ATOM 753 N N . ASP A 1 95 ? -5.828 0.207 -6.944 1.00 88.06 95 ASP A N 1
ATOM 754 C CA . ASP A 1 95 ? -6.449 -0.201 -5.694 1.00 88.06 95 ASP A CA 1
ATOM 755 C C . ASP A 1 95 ? -6.158 0.849 -4.626 1.00 88.06 95 ASP A C 1
ATOM 757 O O . ASP A 1 95 ? -5.000 1.116 -4.299 1.00 88.06 95 ASP A O 1
ATOM 761 N N . VAL A 1 96 ? -7.212 1.443 -4.075 1.00 89.94 96 VAL A N 1
ATOM 762 C CA . VAL A 1 96 ? -7.118 2.454 -3.018 1.00 89.94 96 VAL A CA 1
ATOM 763 C C . VAL A 1 96 ? -7.973 2.022 -1.844 1.00 89.94 96 VAL A C 1
ATOM 765 O O . VAL A 1 96 ? -9.074 1.506 -2.018 1.00 89.94 96 VAL A O 1
ATOM 768 N N . GLY A 1 97 ? -7.486 2.252 -0.631 1.00 93.06 97 GLY A N 1
ATOM 769 C CA . GLY A 1 97 ? -8.298 2.028 0.549 1.00 93.06 97 GLY A CA 1
ATOM 770 C C . GLY A 1 97 ? -7.526 2.215 1.839 1.00 93.06 97 GLY A C 1
ATOM 771 O O . GLY A 1 97 ? -6.637 3.060 1.929 1.00 93.06 97 GLY A O 1
ATOM 772 N N . VAL A 1 98 ? -7.899 1.438 2.849 1.00 95.75 98 VAL A N 1
ATOM 773 C CA . VAL A 1 98 ? -7.420 1.601 4.225 1.00 95.75 98 VAL A CA 1
ATOM 774 C C . VAL A 1 98 ? -6.870 0.294 4.769 1.00 95.75 98 VAL A C 1
ATOM 776 O O . VAL A 1 98 ? -7.314 -0.790 4.387 1.00 95.75 98 VAL A O 1
ATOM 779 N N . ARG A 1 99 ? -5.924 0.390 5.705 1.00 97.81 99 ARG A N 1
ATOM 780 C CA . ARG A 1 99 ? -5.510 -0.741 6.535 1.00 97.81 99 ARG A CA 1
ATOM 781 C C . ARG A 1 99 ? -6.382 -0.763 7.785 1.00 97.81 99 ARG A C 1
ATOM 783 O O . ARG A 1 99 ? -6.423 0.211 8.529 1.00 97.81 99 ARG A O 1
ATOM 790 N N . VAL A 1 100 ? -7.100 -1.856 7.982 1.00 97.69 100 VAL A N 1
ATOM 791 C CA . VAL A 1 100 ? -7.999 -2.065 9.115 1.00 97.69 100 VAL A CA 1
ATOM 792 C C . VAL A 1 100 ? -7.279 -2.895 10.162 1.00 97.69 100 VAL A C 1
ATOM 794 O O . VAL A 1 100 ? -6.616 -3.869 9.815 1.00 97.69 100 VAL A O 1
ATOM 797 N N . GLU A 1 101 ? -7.444 -2.529 11.431 1.00 98.25 101 GLU A N 1
ATOM 798 C CA . GLU A 1 101 ? -7.067 -3.354 12.577 1.00 98.25 101 GLU A CA 1
ATOM 799 C C . GLU A 1 101 ? -8.319 -3.740 13.363 1.00 98.25 101 GLU A C 1
ATOM 801 O O . GLU A 1 101 ? -9.174 -2.899 13.650 1.00 98.25 101 GLU A O 1
ATOM 806 N N . VAL A 1 102 ? -8.411 -5.012 13.736 1.00 97.50 102 VAL A N 1
ATOM 807 C CA . VAL A 1 102 ? -9.447 -5.553 14.623 1.00 97.50 102 VAL A CA 1
ATOM 808 C C . VAL A 1 102 ? -8.793 -6.436 15.684 1.00 97.50 102 VAL A C 1
ATOM 810 O O . VAL A 1 102 ? -7.709 -6.963 15.428 1.00 97.50 102 VAL A O 1
ATOM 813 N N . PRO A 1 103 ? -9.414 -6.646 16.861 1.00 97.56 103 PRO A N 1
ATOM 814 C CA . PRO A 1 103 ? -8.912 -7.628 17.815 1.00 97.56 103 PRO A CA 1
ATOM 815 C C . PRO A 1 103 ? -8.827 -9.002 17.150 1.00 97.56 103 PRO A C 1
ATOM 817 O O . PRO A 1 103 ? -9.724 -9.365 16.387 1.00 97.56 103 PRO A O 1
ATOM 820 N N . VAL A 1 104 ? -7.794 -9.782 17.470 1.00 96.75 104 VAL A N 1
ATOM 821 C CA . VAL A 1 104 ? -7.574 -11.122 16.885 1.00 96.75 104 VAL A CA 1
ATOM 822 C C . VAL A 1 104 ? -8.835 -11.986 16.938 1.00 96.75 104 VAL A C 1
ATOM 824 O O . VAL A 1 104 ? -9.206 -12.584 15.932 1.00 96.75 104 VAL A O 1
ATOM 827 N N . ALA A 1 105 ? -9.555 -11.954 18.065 1.00 96.75 105 ALA A N 1
ATOM 828 C CA . ALA A 1 105 ? -10.788 -12.712 18.281 1.00 96.75 105 ALA A CA 1
ATOM 829 C C . ALA A 1 105 ? -11.876 -12.481 17.212 1.00 96.75 105 ALA A C 1
ATOM 831 O O . ALA A 1 105 ? -12.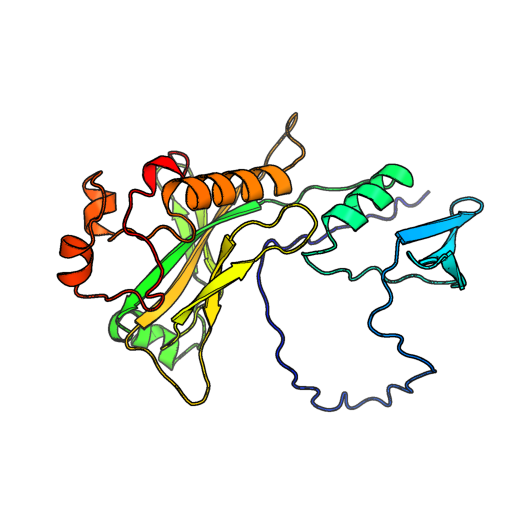684 -13.368 16.973 1.00 96.75 105 ALA A O 1
ATOM 832 N N . VAL A 1 106 ? -11.900 -11.316 16.550 1.00 96.25 106 VAL A N 1
ATOM 833 C CA . VAL A 1 106 ? -12.883 -11.010 15.494 1.00 96.25 106 VAL A CA 1
ATOM 834 C C . VAL A 1 106 ? -12.621 -11.817 14.223 1.00 96.25 106 VAL A C 1
ATOM 836 O O . VAL A 1 106 ? -13.563 -12.197 13.537 1.00 96.25 106 VAL A O 1
ATOM 839 N N . MET A 1 107 ? -11.352 -12.070 13.899 1.00 95.56 107 MET A N 1
ATOM 840 C CA . MET A 1 107 ? -10.957 -12.781 12.677 1.00 95.56 107 MET A CA 1
ATOM 841 C C . MET A 1 107 ? -10.552 -14.229 12.940 1.00 95.56 107 MET A C 1
ATOM 843 O O . MET A 1 107 ? -10.355 -14.969 11.982 1.00 95.56 107 MET A O 1
ATOM 847 N N . GLN A 1 108 ? -10.449 -14.625 14.210 1.00 94.69 108 GLN A N 1
ATOM 848 C CA . GLN A 1 108 ? -9.880 -15.897 14.638 1.00 94.69 108 GLN A CA 1
ATOM 849 C C . GLN A 1 108 ? -10.530 -17.107 13.957 1.00 94.69 108 GLN A C 1
ATOM 851 O O . GLN A 1 108 ? -9.823 -17.960 13.434 1.00 94.69 108 GLN A O 1
ATOM 856 N N . GLU A 1 109 ? -11.864 -17.148 13.881 1.00 95.94 109 GLU A N 1
ATOM 857 C CA . GLU A 1 109 ? -12.584 -18.256 13.233 1.00 95.94 109 GLU A CA 1
ATOM 858 C C . GLU A 1 109 ? -12.181 -18.454 11.764 1.00 95.94 109 GLU A C 1
ATOM 860 O O . GLU A 1 109 ? -12.173 -19.578 11.264 1.00 95.94 109 GLU A O 1
ATOM 865 N N . LEU A 1 110 ? -11.823 -17.369 11.072 1.00 95.44 110 LEU A N 1
ATOM 866 C CA . LEU A 1 110 ? -11.325 -17.425 9.702 1.00 95.44 110 LEU A CA 1
ATOM 867 C C . LEU A 1 110 ? -9.829 -17.744 9.677 1.00 95.44 110 LEU A C 1
ATOM 869 O O . LEU A 1 110 ? -9.409 -18.611 8.913 1.00 95.44 110 LEU A O 1
ATOM 873 N N . THR A 1 111 ? -9.032 -17.060 10.502 1.00 94.38 111 THR A N 1
ATOM 874 C CA . THR A 1 111 ? -7.564 -17.129 10.449 1.00 94.38 111 THR A CA 1
ATOM 875 C C . THR A 1 111 ? -6.993 -18.447 10.956 1.00 94.38 111 THR A C 1
ATOM 877 O O . THR A 1 111 ? -5.938 -18.864 10.483 1.00 94.38 111 THR A O 1
ATOM 880 N N . ASP A 1 112 ? -7.700 -19.130 11.860 1.00 93.62 112 ASP A N 1
ATOM 881 C CA . ASP A 1 112 ? -7.308 -20.449 12.372 1.00 93.62 112 ASP A CA 1
ATOM 882 C C . ASP A 1 112 ? -7.474 -21.548 11.304 1.00 93.62 112 ASP A C 1
ATOM 884 O O . ASP A 1 112 ? -6.781 -22.565 11.339 1.00 93.62 112 ASP A O 1
ATOM 888 N N . VAL A 1 113 ? -8.368 -21.340 10.329 1.00 94.25 113 VAL A N 1
ATOM 889 C CA . VAL A 1 113 ? -8.599 -22.266 9.206 1.00 94.25 113 VAL A CA 1
ATOM 890 C C . VAL A 1 113 ? -7.784 -21.862 7.975 1.00 94.25 113 VAL A C 1
ATOM 892 O O . VAL A 1 113 ? -7.245 -22.713 7.267 1.00 94.25 113 VAL A O 1
ATOM 895 N N . LEU A 1 114 ? -7.701 -20.560 7.702 1.00 91.88 114 LEU A N 1
ATOM 896 C CA . LEU A 1 114 ? -7.044 -19.969 6.542 1.00 91.88 114 LEU A CA 1
ATOM 897 C C . LEU A 1 114 ? -6.238 -18.758 6.998 1.00 91.88 114 LEU A C 1
ATOM 899 O O . LEU A 1 114 ? -6.825 -17.732 7.319 1.00 91.88 114 LEU A O 1
ATOM 903 N N . TYR A 1 115 ? -4.905 -18.837 6.927 1.00 87.62 115 TYR A N 1
ATOM 904 C CA . TYR A 1 115 ? -4.019 -17.734 7.332 1.00 87.62 115 TYR A CA 1
ATOM 905 C C . TYR A 1 115 ? -4.460 -16.367 6.775 1.00 87.62 115 TYR A C 1
ATOM 907 O O . TYR A 1 115 ? -4.413 -15.355 7.470 1.00 87.62 115 TYR A O 1
ATOM 915 N N . GLU A 1 116 ? -4.936 -16.342 5.528 1.00 90.00 116 GLU A N 1
ATOM 916 C CA . GLU A 1 116 ? -5.518 -15.155 4.917 1.00 90.00 116 GLU A CA 1
ATOM 917 C C . GLU A 1 116 ? -6.864 -15.467 4.256 1.00 90.00 116 GLU A C 1
ATOM 919 O O . GLU A 1 116 ? -6.940 -16.200 3.268 1.00 90.00 116 GLU A O 1
ATOM 924 N N . ALA A 1 117 ? -7.925 -14.824 4.747 1.00 91.44 117 ALA A N 1
ATOM 925 C CA . ALA A 1 117 ? -9.218 -14.830 4.080 1.00 91.44 117 ALA A CA 1
ATOM 926 C C . ALA A 1 117 ? -9.238 -13.802 2.936 1.00 91.44 117 ALA A C 1
ATOM 928 O O . ALA A 1 117 ? -9.078 -12.595 3.151 1.00 91.44 117 ALA A O 1
ATOM 929 N N . LYS A 1 118 ? -9.473 -14.283 1.711 1.00 92.19 118 LYS A N 1
ATOM 930 C CA . LYS A 1 118 ? -9.714 -13.457 0.519 1.00 92.19 118 LYS A CA 1
ATOM 931 C C . LYS A 1 118 ? -11.216 -13.230 0.381 1.00 92.19 118 LYS A C 1
ATOM 933 O O . LYS A 1 118 ? -11.929 -14.067 -0.165 1.00 92.19 118 LYS A O 1
ATOM 938 N N . LEU A 1 119 ? -11.691 -12.124 0.934 1.00 94.12 119 LEU A N 1
ATOM 939 C CA . LEU A 1 119 ? -13.097 -11.747 0.929 1.00 94.12 119 LEU A CA 1
ATOM 940 C C . LEU A 1 119 ? -13.322 -10.667 -0.118 1.00 94.12 119 LEU A C 1
ATOM 942 O O . LEU A 1 119 ? -12.506 -9.756 -0.270 1.00 94.12 119 LEU A O 1
ATOM 946 N N . GLU A 1 120 ? -14.449 -10.768 -0.805 1.00 95.25 120 GLU A N 1
ATOM 947 C CA . GLU A 1 120 ? -14.896 -9.799 -1.791 1.00 95.25 120 GLU A CA 1
ATOM 948 C C . GLU A 1 120 ? -16.338 -9.405 -1.489 1.00 95.25 120 GLU A C 1
ATOM 950 O O . GLU A 1 120 ? -17.156 -10.230 -1.080 1.00 95.25 120 GLU A O 1
ATOM 955 N N . PHE A 1 121 ? -16.632 -8.124 -1.657 1.00 93.88 121 PHE A N 1
ATOM 956 C CA . PHE A 1 121 ? -17.929 -7.534 -1.398 1.00 93.88 121 PHE A CA 1
ATOM 957 C C . PHE A 1 121 ? -18.206 -6.451 -2.435 1.00 93.88 121 PHE A C 1
ATOM 959 O O . PHE A 1 121 ? -17.353 -5.608 -2.701 1.00 93.88 121 PHE A O 1
ATOM 966 N N . THR A 1 122 ? -19.414 -6.447 -2.985 1.00 94.25 122 THR A N 1
ATOM 967 C CA . THR A 1 122 ? -19.878 -5.374 -3.867 1.00 94.25 122 THR A CA 1
ATOM 968 C C . THR A 1 122 ? -20.713 -4.390 -3.062 1.00 94.25 122 THR A C 1
ATOM 970 O O . THR A 1 122 ? -21.690 -4.778 -2.410 1.00 94.25 122 THR A O 1
ATOM 973 N N . SER A 1 123 ? -20.325 -3.115 -3.082 1.00 91.50 123 SER A N 1
ATOM 974 C CA . SER A 1 123 ? -21.014 -2.072 -2.327 1.00 91.50 123 SER A CA 1
ATOM 975 C C . SER A 1 123 ? -22.433 -1.862 -2.861 1.00 91.50 123 SER A C 1
ATOM 977 O O . SER A 1 123 ? -22.661 -1.756 -4.062 1.00 91.50 123 SER A O 1
ATOM 979 N N . LYS A 1 124 ? -23.423 -1.782 -1.964 1.00 90.62 124 LYS A N 1
ATOM 980 C CA . LYS A 1 124 ? -24.823 -1.545 -2.367 1.00 90.62 124 LYS A CA 1
ATOM 981 C C . LYS A 1 124 ? -25.075 -0.114 -2.841 1.00 90.62 124 LYS A C 1
ATOM 983 O O . LYS A 1 124 ? -26.059 0.125 -3.530 1.00 90.62 124 LYS A O 1
ATOM 988 N N . SER A 1 125 ? -24.237 0.825 -2.410 1.00 88.56 125 SER A N 1
ATOM 989 C CA . SER A 1 125 ? -24.431 2.251 -2.666 1.00 88.56 125 SER A CA 1
ATOM 990 C C . SER A 1 125 ? -23.877 2.673 -4.027 1.00 88.56 125 SER A C 1
ATOM 992 O O . SER A 1 125 ? -24.510 3.478 -4.703 1.00 88.56 125 SER A O 1
ATOM 994 N N . PHE A 1 126 ? -22.729 2.119 -4.436 1.00 88.19 126 PHE A N 1
ATOM 995 C CA . PHE A 1 126 ? -21.996 2.576 -5.624 1.00 88.19 126 PHE A CA 1
ATOM 996 C C . PHE A 1 126 ? -21.556 1.445 -6.561 1.00 88.19 126 PHE A C 1
ATOM 998 O O . PHE A 1 126 ? -20.910 1.727 -7.563 1.00 88.19 126 PHE A O 1
ATOM 1005 N N . ASP A 1 127 ? -21.919 0.190 -6.266 1.00 90.06 127 ASP A N 1
ATOM 1006 C CA . ASP A 1 127 ? -21.521 -0.996 -7.045 1.00 90.06 127 ASP A CA 1
ATOM 1007 C C . ASP A 1 127 ? -19.993 -1.201 -7.103 1.00 90.06 127 ASP A C 1
ATOM 1009 O O . ASP A 1 127 ? -19.443 -1.829 -8.006 1.00 90.06 127 ASP A O 1
ATOM 1013 N N . ASP A 1 128 ? -19.283 -0.668 -6.107 1.00 90.56 128 ASP A N 1
ATOM 1014 C CA . ASP A 1 128 ? -17.829 -0.753 -6.036 1.00 90.56 128 ASP A CA 1
ATOM 1015 C C . ASP A 1 128 ? -17.395 -2.145 -5.559 1.00 90.56 128 ASP A C 1
ATOM 1017 O O . ASP A 1 128 ? -17.899 -2.675 -4.561 1.00 90.56 128 ASP A O 1
ATOM 1021 N N . ARG A 1 129 ? -16.399 -2.716 -6.243 1.00 91.81 129 ARG A N 1
ATOM 1022 C CA . ARG A 1 129 ? -15.750 -3.967 -5.845 1.00 91.81 129 ARG A CA 1
ATOM 1023 C C . ARG A 1 129 ? -14.757 -3.701 -4.716 1.00 91.81 129 ARG A C 1
ATOM 1025 O O . ARG A 1 129 ? -13.706 -3.095 -4.933 1.00 91.81 129 ARG A O 1
ATOM 1032 N N . ILE A 1 130 ? -15.077 -4.200 -3.528 1.00 93.12 130 ILE A N 1
ATOM 1033 C CA . ILE A 1 130 ? -14.265 -4.097 -2.316 1.00 93.12 130 ILE A CA 1
ATOM 1034 C C . ILE A 1 130 ? -13.677 -5.469 -2.004 1.00 93.12 130 ILE A C 1
ATOM 1036 O O . ILE A 1 130 ? -14.386 -6.474 -2.021 1.00 93.12 130 ILE A O 1
ATOM 1040 N N . ARG A 1 131 ? -12.388 -5.533 -1.674 1.00 95.56 131 ARG A N 1
ATOM 1041 C CA . ARG A 1 131 ? -11.729 -6.794 -1.309 1.00 95.56 131 ARG A CA 1
ATOM 1042 C C . ARG A 1 131 ? -10.773 -6.652 -0.135 1.00 95.56 131 ARG A C 1
ATOM 1044 O O . ARG A 1 131 ? -10.177 -5.591 0.061 1.00 95.56 131 ARG A O 1
ATOM 1051 N N . THR A 1 132 ? -10.578 -7.742 0.601 1.00 95.31 132 THR A N 1
ATOM 1052 C CA . THR A 1 132 ? -9.486 -7.846 1.573 1.00 95.31 132 THR A CA 1
ATOM 1053 C C . THR A 1 132 ? -8.153 -8.100 0.868 1.00 95.31 132 THR A C 1
ATOM 1055 O O . THR A 1 132 ? -8.086 -8.685 -0.221 1.00 95.31 132 THR A O 1
ATOM 1058 N N . PHE A 1 133 ? -7.060 -7.649 1.480 1.00 93.94 133 PHE A N 1
ATOM 1059 C CA . PHE A 1 133 ? -5.718 -7.885 0.965 1.00 93.94 133 PHE A CA 1
ATOM 1060 C C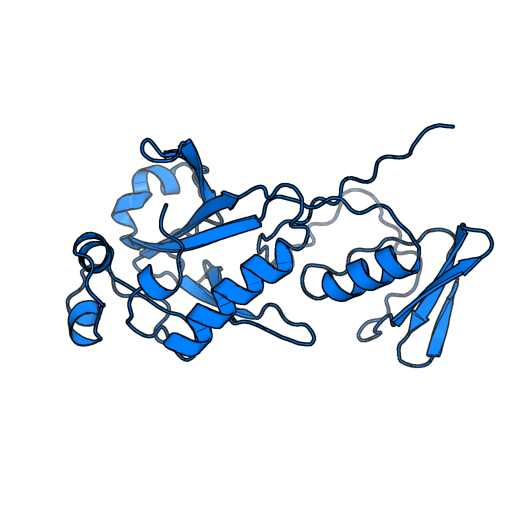 . PHE A 1 133 ? -4.651 -7.892 2.057 1.00 93.94 133 PHE A C 1
ATOM 1062 O O . PHE A 1 133 ? -4.680 -7.060 2.964 1.00 93.94 133 PHE A O 1
ATOM 1069 N N . CYS A 1 134 ? -3.669 -8.783 1.903 1.00 94.50 134 CYS A N 1
ATOM 1070 C CA . CYS A 1 134 ? -2.493 -8.907 2.756 1.00 94.50 134 CYS A CA 1
ATOM 1071 C C . CYS A 1 134 ? -2.894 -9.051 4.230 1.00 94.50 134 CYS A C 1
ATOM 1073 O O . CYS A 1 134 ? -2.463 -8.278 5.080 1.00 94.50 134 CYS A O 1
ATOM 1075 N N . MET A 1 135 ? -3.782 -10.000 4.536 1.00 96.31 135 MET A N 1
ATOM 1076 C CA . MET A 1 135 ? -4.167 -10.262 5.925 1.00 96.31 135 MET A CA 1
ATOM 1077 C C . MET A 1 135 ? -2.957 -10.711 6.749 1.00 96.31 135 MET A C 1
ATOM 1079 O O . MET A 1 135 ? -2.156 -11.535 6.317 1.00 96.31 135 MET A O 1
ATOM 1083 N N . CYS A 1 136 ? -2.832 -10.131 7.935 1.00 96.19 136 CYS A N 1
ATOM 1084 C CA . CYS A 1 136 ? -1.752 -10.337 8.888 1.00 96.19 136 CYS A CA 1
ATOM 1085 C C . CYS A 1 136 ? -2.372 -10.657 10.258 1.00 96.19 136 CYS A C 1
ATOM 1087 O O . CYS A 1 136 ? -2.618 -9.732 11.047 1.00 96.19 136 CYS A O 1
ATOM 1089 N N . PRO A 1 137 ? -2.705 -11.935 10.522 1.00 96.25 137 PRO A N 1
ATOM 1090 C CA . PRO A 1 137 ? -3.148 -12.386 11.839 1.00 96.25 137 PRO A CA 1
ATOM 1091 C C . PRO A 1 137 ? -2.070 -12.106 12.883 1.00 96.25 137 PRO A C 1
ATOM 1093 O O . PRO A 1 137 ? -0.894 -12.354 12.626 1.00 96.25 137 PRO A O 1
ATOM 1096 N N . ASN A 1 138 ? -2.458 -11.564 14.042 1.00 96.50 138 ASN A N 1
ATOM 1097 C CA . ASN A 1 138 ? -1.518 -11.179 15.108 1.00 96.50 138 ASN A CA 1
ATOM 1098 C C . ASN A 1 138 ? -0.396 -10.225 14.645 1.00 96.50 138 ASN A C 1
ATOM 1100 O O . ASN A 1 138 ? 0.657 -10.138 15.281 1.00 96.50 138 ASN A O 1
ATOM 1104 N N . GLY A 1 139 ? -0.591 -9.538 13.521 1.00 96.25 139 GLY A N 1
ATOM 1105 C CA . GLY A 1 139 ? 0.417 -8.700 12.894 1.00 96.25 139 GLY A CA 1
ATOM 1106 C C . GLY A 1 139 ? 0.303 -7.234 13.282 1.00 96.25 139 GLY A C 1
ATOM 1107 O O . GLY A 1 139 ? -0.597 -6.810 14.006 1.00 96.25 139 GLY A O 1
ATOM 1108 N N . GLU A 1 140 ? 1.189 -6.425 12.725 1.00 97.19 140 GLU A N 1
ATOM 1109 C CA . GLU A 1 140 ? 1.241 -4.982 12.930 1.00 97.19 140 GLU A CA 1
ATOM 1110 C C . GLU A 1 140 ? 1.080 -4.241 11.607 1.00 97.19 140 GLU A C 1
ATOM 1112 O O . GLU A 1 140 ? 1.424 -4.750 10.535 1.00 97.19 140 GLU A O 1
ATOM 1117 N N . VAL A 1 141 ? 0.535 -3.033 11.685 1.00 96.69 141 VAL A N 1
ATOM 1118 C CA . VAL A 1 141 ? 0.551 -2.068 10.590 1.00 96.69 141 VAL A CA 1
ATOM 1119 C C . VAL A 1 141 ? 1.925 -1.410 10.565 1.00 96.69 141 VAL A C 1
ATOM 1121 O O . VAL A 1 141 ? 2.427 -0.956 11.592 1.00 96.69 141 VAL A O 1
ATOM 1124 N N . ILE A 1 142 ? 2.523 -1.334 9.381 1.00 95.44 142 ILE A N 1
ATOM 1125 C CA . ILE A 1 142 ? 3.839 -0.729 9.166 1.00 95.44 142 ILE A CA 1
ATOM 1126 C C . ILE A 1 142 ? 3.749 0.400 8.146 1.00 95.44 142 ILE A C 1
ATOM 1128 O O . ILE A 1 142 ? 2.855 0.423 7.297 1.00 95.44 142 ILE A O 1
ATOM 1132 N N . MET A 1 143 ? 4.697 1.331 8.221 1.00 93.12 143 MET A N 1
ATOM 1133 C CA . MET A 1 143 ? 4.898 2.329 7.173 1.00 93.12 143 MET A CA 1
ATOM 1134 C C . MET A 1 143 ? 5.697 1.719 6.022 1.00 93.12 143 MET A C 1
ATOM 1136 O O . MET A 1 143 ? 6.666 0.999 6.246 1.00 93.12 143 MET A O 1
ATOM 1140 N N . GLU A 1 144 ? 5.312 2.050 4.796 1.00 90.12 144 GLU A N 1
ATOM 1141 C CA . GLU A 1 144 ? 6.029 1.694 3.572 1.00 90.12 144 GLU A CA 1
ATOM 1142 C C . GLU A 1 144 ? 6.264 2.969 2.757 1.00 90.12 144 GLU A C 1
ATOM 1144 O O . GLU A 1 144 ? 5.326 3.723 2.493 1.00 90.12 144 GLU A O 1
ATOM 1149 N N . SER A 1 145 ? 7.511 3.222 2.363 1.00 87.75 145 SER A N 1
ATOM 1150 C CA . SER A 1 145 ? 7.833 4.277 1.399 1.00 87.75 145 SER A CA 1
ATOM 1151 C C . SER A 1 145 ? 7.705 3.717 -0.010 1.00 87.75 145 SER A C 1
ATOM 1153 O O . SER A 1 145 ? 8.151 2.604 -0.272 1.00 87.75 145 SER A O 1
ATOM 1155 N N . THR A 1 146 ? 7.142 4.485 -0.940 1.00 81.06 146 THR A N 1
ATOM 1156 C CA . THR A 1 146 ? 7.098 4.071 -2.353 1.00 81.06 146 THR A CA 1
ATOM 1157 C C . THR A 1 146 ? 8.449 4.150 -3.062 1.00 81.06 146 THR A C 1
ATOM 1159 O O . THR A 1 146 ? 8.519 3.764 -4.227 1.00 81.06 146 THR A O 1
ATOM 1162 N N . GLY A 1 147 ? 9.479 4.696 -2.408 1.00 80.38 147 GLY A N 1
ATOM 1163 C CA . GLY A 1 147 ? 10.780 4.947 -3.024 1.00 80.38 147 GLY A CA 1
ATOM 1164 C C . GLY A 1 147 ? 10.702 5.938 -4.192 1.00 80.38 147 GLY A C 1
ATOM 1165 O O . GLY A 1 147 ? 9.741 6.706 -4.321 1.00 80.38 147 GLY A O 1
ATOM 1166 N N . GLY A 1 148 ? 11.724 5.911 -5.049 1.00 73.88 148 GLY A N 1
ATOM 1167 C CA . GLY A 1 148 ? 11.820 6.757 -6.240 1.00 73.88 148 GLY A CA 1
ATOM 1168 C C . GLY A 1 148 ? 12.156 8.226 -5.952 1.00 73.88 148 GLY A C 1
ATOM 1169 O O . GLY A 1 148 ? 12.509 8.607 -4.838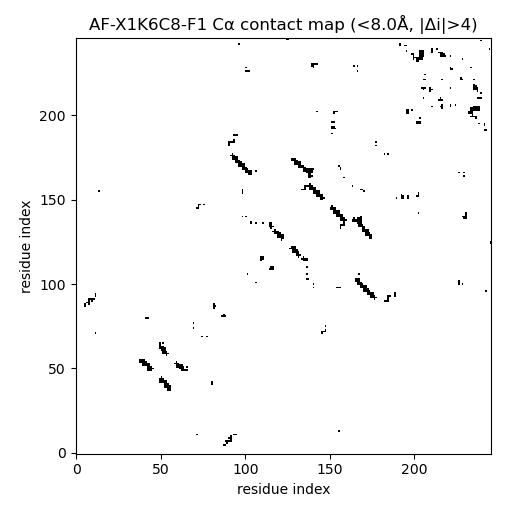 1.00 73.88 148 GLY A O 1
ATOM 1170 N N . CYS A 1 149 ? 12.057 9.068 -6.986 1.00 73.12 149 CYS A N 1
ATOM 1171 C CA . CYS A 1 149 ? 12.428 10.488 -6.915 1.00 73.12 149 CYS A CA 1
ATOM 1172 C C . CYS A 1 149 ? 11.432 11.365 -6.142 1.00 73.12 149 CYS A C 1
ATOM 1174 O O . CYS A 1 149 ? 11.754 12.499 -5.799 1.00 73.12 149 CYS A O 1
ATOM 1176 N N . ASP A 1 150 ? 10.221 10.862 -5.906 1.00 79.88 150 ASP A N 1
ATOM 1177 C CA . ASP A 1 150 ? 9.153 11.584 -5.220 1.00 79.88 150 ASP A CA 1
ATOM 1178 C C . ASP A 1 150 ? 8.361 10.628 -4.304 1.00 79.88 150 ASP A C 1
ATOM 1180 O O . ASP A 1 150 ? 7.241 10.216 -4.637 1.00 79.88 150 ASP A O 1
ATOM 1184 N N . PRO A 1 151 ? 8.970 10.190 -3.185 1.00 86.75 151 PRO A N 1
ATOM 1185 C CA . PRO A 1 151 ? 8.405 9.150 -2.339 1.00 86.75 151 PRO A CA 1
ATOM 1186 C C . PRO A 1 151 ? 7.187 9.642 -1.552 1.00 86.75 151 PRO A C 1
ATOM 1188 O O . PRO A 1 151 ? 7.134 10.776 -1.071 1.00 86.75 151 PRO A O 1
ATOM 1191 N N . VAL A 1 152 ? 6.220 8.745 -1.361 1.00 88.38 152 VAL A N 1
ATOM 1192 C CA . VAL A 1 152 ? 5.111 8.912 -0.411 1.00 88.38 152 VAL A CA 1
ATOM 1193 C C . VAL A 1 152 ? 5.157 7.838 0.655 1.00 88.38 152 VAL A C 1
ATOM 1195 O O . VAL A 1 152 ? 5.619 6.724 0.409 1.00 88.38 152 VAL A O 1
ATOM 1198 N N . ILE A 1 153 ? 4.640 8.173 1.835 1.00 91.62 153 ILE A N 1
ATOM 1199 C CA . ILE A 1 153 ? 4.452 7.210 2.913 1.00 91.62 153 ILE A CA 1
ATOM 1200 C C . ILE A 1 153 ? 3.071 6.582 2.767 1.00 91.62 153 ILE A C 1
ATOM 1202 O O . ILE A 1 153 ? 2.049 7.261 2.669 1.00 91.62 153 ILE A O 1
ATOM 1206 N N . THR A 1 154 ? 3.048 5.262 2.768 1.00 93.44 154 THR A N 1
ATOM 1207 C CA . THR A 1 154 ? 1.853 4.427 2.709 1.00 93.44 154 THR A CA 1
ATOM 1208 C C . THR A 1 154 ? 1.842 3.474 3.898 1.00 93.44 154 THR A C 1
ATOM 1210 O O . THR A 1 154 ? 2.776 3.454 4.705 1.00 93.44 154 THR A O 1
ATOM 1213 N N . VAL A 1 155 ? 0.768 2.702 4.030 1.00 93.69 155 VAL A N 1
ATOM 1214 C CA . VAL A 1 155 ? 0.655 1.664 5.053 1.00 93.69 155 VAL A CA 1
ATOM 1215 C C . VAL A 1 155 ? 0.619 0.287 4.425 1.00 93.69 155 VAL A C 1
ATOM 1217 O O . VAL A 1 155 ? -0.043 0.052 3.415 1.00 93.69 155 VAL A O 1
ATOM 1220 N N . ASN A 1 156 ? 1.279 -0.642 5.094 1.00 94.56 156 ASN A N 1
ATOM 1221 C CA . ASN A 1 156 ? 1.195 -2.063 4.826 1.00 94.56 156 ASN A CA 1
ATOM 1222 C C . ASN A 1 156 ? 1.024 -2.797 6.164 1.00 94.56 156 ASN A C 1
ATOM 1224 O O . ASN A 1 156 ? 0.761 -2.172 7.193 1.00 94.56 156 ASN A O 1
ATOM 1228 N N . GLY A 1 157 ? 1.152 -4.114 6.179 1.00 94.12 157 GLY A N 1
ATOM 1229 C CA . GLY A 1 157 ? 1.227 -4.854 7.424 1.00 94.12 157 GLY A CA 1
ATOM 1230 C C . GLY A 1 157 ? 2.141 -6.053 7.320 1.00 94.12 157 GLY A C 1
ATOM 1231 O O . GLY A 1 157 ? 2.534 -6.483 6.235 1.00 94.12 157 GLY A O 1
ATOM 1232 N N . HIS A 1 158 ? 2.517 -6.536 8.492 1.00 94.56 158 HIS A N 1
ATOM 1233 C CA . HIS A 1 158 ? 3.507 -7.579 8.659 1.00 94.56 158 HIS A CA 1
ATOM 1234 C C . HIS A 1 158 ? 3.170 -8.425 9.883 1.00 94.56 158 HIS A C 1
ATOM 1236 O O . HIS A 1 158 ? 2.629 -7.913 10.859 1.00 94.56 158 HIS A O 1
ATOM 1242 N N . SER A 1 159 ? 3.510 -9.710 9.841 1.00 92.06 159 SER A N 1
ATOM 1243 C CA . SER A 1 159 ? 3.421 -10.605 10.998 1.00 92.06 159 SER A CA 1
ATOM 1244 C C . SER A 1 159 ? 4.809 -11.167 11.269 1.00 92.06 159 SER A C 1
ATOM 1246 O O . SER A 1 159 ? 5.454 -11.684 10.356 1.00 92.06 159 SER A O 1
ATOM 1248 N N . TYR A 1 160 ? 5.280 -11.034 12.505 1.00 88.88 160 TYR A N 1
ATOM 1249 C CA . TYR A 1 160 ? 6.599 -11.508 12.907 1.00 88.88 160 TYR A CA 1
ATOM 1250 C C . TYR A 1 160 ? 6.515 -12.959 13.386 1.00 88.88 160 TYR A C 1
ATOM 1252 O O . TYR A 1 160 ? 5.551 -13.356 14.029 1.00 88.88 160 TYR A O 1
ATOM 1260 N N . ALA A 1 161 ? 7.561 -13.751 13.142 1.00 88.56 161 ALA A N 1
ATOM 1261 C CA . ALA A 1 161 ? 7.605 -15.136 13.624 1.00 88.56 161 ALA A CA 1
ATOM 1262 C C . ALA A 1 161 ? 7.703 -15.237 15.160 1.00 88.56 161 ALA A C 1
ATOM 1264 O O . ALA A 1 161 ? 7.187 -16.176 15.756 1.00 88.56 161 ALA A O 1
ATOM 1265 N N . ASN A 1 162 ? 8.366 -14.263 15.795 1.00 91.44 162 ASN A N 1
ATOM 1266 C CA . ASN A 1 162 ? 8.709 -14.295 17.223 1.00 91.44 162 ASN A CA 1
ATOM 1267 C C . ASN A 1 162 ? 7.994 -13.213 18.047 1.00 91.44 162 ASN A C 1
ATOM 1269 O O . ASN A 1 162 ? 8.293 -13.037 19.225 1.00 91.44 162 ASN A O 1
ATOM 1273 N N . HIS A 1 163 ? 7.097 -12.450 17.424 1.00 89.62 163 HIS A N 1
ATOM 1274 C CA . HIS A 1 163 ? 6.372 -11.357 18.061 1.00 89.62 163 HIS A CA 1
ATOM 1275 C C . HIS A 1 163 ? 4.945 -11.335 17.532 1.00 89.62 163 HIS A C 1
ATOM 1277 O O . HIS A 1 163 ? 4.717 -11.528 16.342 1.00 89.62 163 HIS A O 1
ATOM 1283 N N . SER A 1 164 ? 3.990 -11.112 18.426 1.00 94.12 164 SER A N 1
ATOM 1284 C CA . SER A 1 164 ? 2.573 -11.067 18.084 1.00 94.12 164 SER A CA 1
ATOM 1285 C C . SER A 1 164 ? 1.941 -9.828 18.689 1.00 94.12 164 SER A C 1
ATOM 1287 O O . SER A 1 164 ? 2.224 -9.449 19.827 1.00 94.12 164 SER A O 1
ATOM 1289 N N . SER A 1 165 ? 1.072 -9.198 17.912 1.00 95.81 165 SER A N 1
ATOM 1290 C CA . SER A 1 165 ? 0.202 -8.136 18.382 1.00 95.81 165 SER A CA 1
ATOM 1291 C C . SER A 1 165 ? -1.139 -8.714 18.861 1.00 95.81 165 SER A C 1
ATOM 1293 O O . SER A 1 165 ? -1.492 -9.868 18.590 1.00 95.81 165 SER A O 1
ATOM 1295 N N . GLY A 1 166 ? -1.914 -7.886 19.568 1.00 96.50 166 GLY A N 1
ATOM 1296 C CA . GLY A 1 166 ? -3.301 -8.195 19.932 1.00 96.50 166 GLY A CA 1
ATOM 1297 C C . GLY A 1 166 ? -4.308 -8.014 18.788 1.00 96.50 166 GLY A C 1
ATOM 1298 O O . GLY A 1 166 ? -5.505 -8.234 18.993 1.00 96.50 166 GLY A O 1
ATOM 1299 N N . ASN A 1 167 ? -3.843 -7.621 17.597 1.00 97.69 167 ASN A N 1
ATOM 1300 C CA . ASN A 1 167 ? -4.676 -7.263 16.459 1.00 97.69 167 ASN A CA 1
ATOM 1301 C C . ASN A 1 167 ? -4.422 -8.183 15.258 1.00 97.69 167 ASN A C 1
ATOM 1303 O O . ASN A 1 167 ? -3.304 -8.616 14.992 1.00 97.69 167 ASN A O 1
ATOM 1307 N N . THR A 1 168 ? -5.467 -8.402 14.472 1.00 96.75 168 THR A N 1
ATOM 1308 C CA . THR A 1 168 ? -5.352 -8.839 13.081 1.00 96.75 168 THR A CA 1
ATOM 1309 C C . THR A 1 168 ? -5.533 -7.616 12.201 1.00 96.75 168 THR A C 1
ATOM 1311 O O . THR A 1 168 ? -6.457 -6.827 12.419 1.00 96.75 168 THR A O 1
ATOM 1314 N N . ASN A 1 169 ? -4.669 -7.450 11.199 1.00 97.50 169 ASN A N 1
ATOM 1315 C CA . ASN A 1 169 ? -4.779 -6.337 10.265 1.00 97.50 169 ASN A CA 1
ATOM 1316 C C . ASN A 1 169 ? -4.832 -6.795 8.807 1.00 97.50 169 ASN A C 1
ATOM 1318 O O . ASN A 1 169 ? -4.247 -7.808 8.437 1.00 97.50 169 ASN A O 1
ATOM 1322 N N . PHE A 1 170 ? -5.550 -6.057 7.972 1.00 97.12 170 PHE A N 1
ATOM 1323 C CA . PHE A 1 170 ? -5.689 -6.328 6.541 1.00 97.12 170 PHE A CA 1
ATOM 1324 C C . PHE A 1 170 ? -6.054 -5.039 5.814 1.00 97.12 170 PHE A C 1
ATOM 1326 O O . PHE A 1 170 ? -6.597 -4.111 6.410 1.00 97.12 170 PHE A O 1
ATOM 1333 N N . ALA A 1 171 ? -5.758 -4.951 4.522 1.00 96.50 171 ALA A N 1
ATOM 1334 C CA . ALA A 1 171 ? -6.238 -3.845 3.708 1.00 96.50 171 ALA A CA 1
ATOM 1335 C C . ALA A 1 171 ? -7.657 -4.133 3.207 1.00 96.50 171 ALA A C 1
ATOM 1337 O O . ALA A 1 171 ? -7.945 -5.250 2.778 1.00 96.50 171 ALA A O 1
ATOM 1338 N N . LEU A 1 172 ? -8.523 -3.124 3.247 1.00 94.88 172 LEU A N 1
ATOM 1339 C CA . LEU A 1 172 ? -9.754 -3.069 2.466 1.00 94.88 172 LEU A CA 1
ATOM 1340 C C . LEU A 1 172 ? -9.497 -2.151 1.285 1.00 94.88 172 LEU A C 1
ATOM 1342 O O . LEU A 1 172 ? -9.175 -0.982 1.485 1.00 94.88 172 LEU A O 1
ATOM 1346 N N . LEU A 1 173 ? -9.604 -2.693 0.077 1.00 93.69 173 LEU A N 1
ATOM 1347 C CA . LEU A 1 173 ? -9.251 -2.001 -1.157 1.00 93.69 173 LEU A CA 1
ATOM 1348 C C . LEU A 1 173 ? -10.454 -1.921 -2.085 1.00 93.69 173 LEU A C 1
ATOM 1350 O O . LEU A 1 173 ? -11.166 -2.911 -2.255 1.00 93.69 173 LEU A O 1
ATOM 1354 N N . VAL A 1 174 ? -10.623 -0.757 -2.704 1.00 90.38 174 VAL A N 1
ATOM 1355 C CA . VAL A 1 174 ? -11.556 -0.508 -3.799 1.00 90.38 174 VAL A CA 1
ATOM 1356 C C . VAL A 1 174 ? -10.767 -0.445 -5.097 1.00 90.38 174 VAL A C 1
ATOM 1358 O O . VAL A 1 174 ? -9.870 0.391 -5.241 1.00 90.38 174 VAL A O 1
ATOM 1361 N N . SER A 1 175 ? -11.108 -1.316 -6.044 1.00 86.25 175 SER A N 1
ATOM 1362 C CA . SER A 1 175 ? -10.498 -1.313 -7.374 1.00 86.25 175 SER A CA 1
ATOM 1363 C C . SER A 1 175 ? -11.173 -0.270 -8.258 1.00 86.25 175 SER A C 1
ATOM 1365 O O . SER A 1 175 ? -12.333 -0.422 -8.632 1.00 86.25 175 SER A O 1
ATOM 1367 N N . THR A 1 176 ? -10.441 0.777 -8.630 1.00 81.62 176 THR A N 1
ATOM 1368 C CA . THR A 1 176 ? -10.936 1.833 -9.519 1.00 81.62 176 THR A CA 1
ATOM 1369 C C . THR A 1 176 ? -10.275 1.717 -10.885 1.00 81.62 176 THR A C 1
ATOM 1371 O O . THR A 1 176 ? -9.071 1.939 -11.034 1.00 81.62 176 THR A O 1
ATOM 1374 N N . ALA A 1 177 ? -11.072 1.383 -11.899 1.00 83.25 177 ALA A N 1
ATOM 1375 C CA . ALA A 1 177 ? -10.663 1.475 -13.293 1.00 83.25 177 ALA A CA 1
ATOM 1376 C C . ALA A 1 177 ? -10.997 2.874 -13.817 1.00 83.25 177 ALA A C 1
ATOM 1378 O O . ALA A 1 177 ? -12.151 3.301 -13.779 1.00 83.25 177 ALA A O 1
ATOM 1379 N N . PHE A 1 178 ? -9.989 3.588 -14.306 1.00 82.88 178 PHE A N 1
ATOM 1380 C CA . PHE A 1 178 ? -10.215 4.864 -14.966 1.00 82.88 178 PHE A CA 1
ATOM 1381 C C . PHE A 1 178 ? -10.416 4.678 -16.464 1.00 82.88 178 PHE A C 1
ATOM 1383 O O . PHE A 1 178 ? -9.800 3.816 -17.090 1.00 82.88 178 PHE A O 1
ATOM 1390 N N . THR A 1 179 ? -11.266 5.525 -17.031 1.00 81.88 179 THR A N 1
ATOM 1391 C CA . THR A 1 179 ? -11.493 5.621 -18.471 1.00 81.88 179 THR A CA 1
ATOM 1392 C C . THR A 1 179 ? -10.864 6.892 -19.028 1.00 81.88 179 THR A C 1
ATOM 1394 O O . THR A 1 179 ? -10.434 7.781 -18.290 1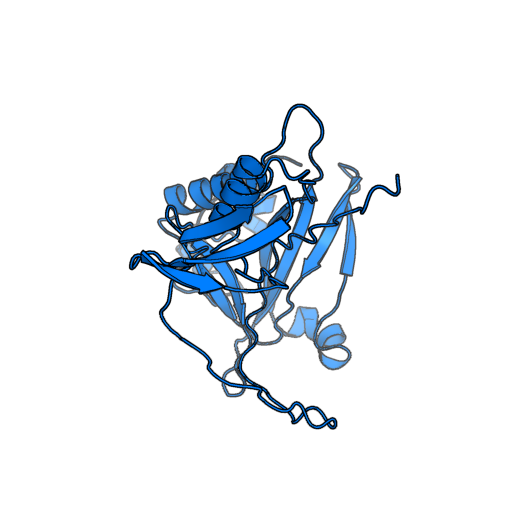.00 81.88 179 THR A O 1
ATOM 1397 N N . GLU A 1 180 ? -10.872 7.011 -20.352 1.00 80.81 180 GLU A N 1
ATOM 1398 C CA . GLU A 1 180 ? -10.490 8.245 -21.037 1.00 80.81 180 GLU A CA 1
ATOM 1399 C C . GLU A 1 180 ? -11.249 9.471 -20.490 1.00 80.81 180 GLU A C 1
ATOM 1401 O O . GLU A 1 180 ? -12.423 9.348 -20.122 1.00 80.81 180 GLU A O 1
ATOM 1406 N N . PRO A 1 181 ? -10.611 10.658 -20.452 1.00 85.81 181 PRO A N 1
ATOM 1407 C CA . PRO A 1 181 ? -9.259 10.965 -20.943 1.00 85.81 181 PRO A CA 1
ATOM 1408 C C . PRO A 1 181 ? -8.136 10.677 -19.928 1.00 85.81 181 PRO A C 1
ATOM 1410 O O . PRO A 1 181 ? -6.975 10.996 -20.183 1.00 85.81 181 PRO A O 1
ATOM 1413 N N . PHE A 1 182 ? -8.460 10.141 -18.749 1.00 82.81 182 PHE A N 1
ATOM 1414 C CA . PHE A 1 182 ? -7.484 9.972 -17.680 1.00 82.81 182 PHE A CA 1
ATOM 1415 C C . PHE A 1 182 ? -6.623 8.726 -17.896 1.00 82.81 182 PHE A C 1
ATOM 1417 O O . PHE A 1 182 ? -7.134 7.624 -18.094 1.00 82.81 182 PHE A O 1
ATOM 1424 N N . ARG A 1 183 ? -5.297 8.897 -17.823 1.00 78.19 183 ARG A N 1
ATOM 1425 C CA . ARG A 1 183 ? -4.330 7.833 -18.126 1.00 78.19 183 ARG A CA 1
ATOM 1426 C C . ARG A 1 183 ? -3.208 7.681 -17.096 1.00 78.19 183 ARG A C 1
ATOM 1428 O O . ARG A 1 183 ? -2.189 7.077 -17.410 1.00 78.19 183 ARG A O 1
ATOM 1435 N N . GLU A 1 184 ? -3.385 8.179 -15.875 1.00 80.56 184 GLU A N 1
ATOM 1436 C CA . GLU A 1 184 ? -2.310 8.195 -14.869 1.00 80.56 184 GLU A CA 1
ATOM 1437 C C . GLU A 1 184 ? -2.757 7.649 -13.494 1.00 80.56 184 GLU A C 1
ATOM 1439 O O . GLU A 1 184 ? -2.603 8.326 -12.475 1.00 80.56 184 GLU A O 1
ATOM 1444 N N . PRO A 1 185 ? -3.301 6.415 -13.408 1.00 82.25 185 PRO A N 1
ATOM 1445 C CA . PRO A 1 185 ? -3.776 5.825 -12.143 1.00 82.25 185 PRO A CA 1
ATOM 1446 C C . PRO A 1 185 ? -2.704 5.795 -11.046 1.00 82.25 185 PRO A C 1
ATOM 1448 O O . PRO A 1 185 ? -3.013 5.953 -9.863 1.00 82.25 185 PRO A O 1
ATOM 1451 N N . ILE A 1 186 ? -1.437 5.655 -11.449 1.00 78.94 186 ILE A N 1
ATOM 1452 C CA . ILE A 1 186 ? -0.277 5.697 -10.558 1.00 78.94 186 ILE A CA 1
ATOM 1453 C C . ILE A 1 186 ? -0.188 7.047 -9.834 1.00 78.94 186 ILE A C 1
ATOM 1455 O O . ILE A 1 186 ? -0.060 7.116 -8.607 1.00 78.94 186 ILE A O 1
ATOM 1459 N N . ALA A 1 187 ? -0.285 8.134 -10.604 1.00 83.00 187 ALA A N 1
ATOM 1460 C CA . ALA A 1 187 ? -0.230 9.493 -10.086 1.00 83.00 187 ALA A CA 1
ATOM 1461 C C . ALA A 1 187 ? -1.418 9.772 -9.158 1.00 83.00 187 ALA A C 1
ATOM 1463 O O . ALA A 1 187 ? -1.228 10.331 -8.080 1.00 83.00 187 ALA A O 1
ATOM 1464 N N . TYR A 1 188 ? -2.620 9.302 -9.513 1.00 86.69 188 TYR A N 1
ATOM 1465 C CA . TYR A 1 188 ? -3.800 9.411 -8.649 1.00 86.69 188 TYR A CA 1
ATOM 1466 C C . TYR A 1 188 ? -3.563 8.786 -7.266 1.00 86.69 188 TYR A C 1
ATOM 1468 O O . TYR A 1 188 ? -3.748 9.456 -6.248 1.00 86.69 188 TYR A O 1
ATOM 1476 N N . GLY A 1 189 ? -3.076 7.540 -7.214 1.00 87.62 189 GLY A N 1
ATOM 1477 C CA . GLY A 1 189 ? -2.760 6.872 -5.948 1.00 87.62 189 GLY A CA 1
ATOM 1478 C C . GLY A 1 189 ? -1.690 7.613 -5.136 1.00 87.62 189 GLY A C 1
ATOM 1479 O O . GLY A 1 189 ? -1.856 7.821 -3.932 1.00 87.62 189 GLY A O 1
ATOM 1480 N N . LYS A 1 190 ? -0.621 8.085 -5.796 1.00 86.62 190 LYS A N 1
ATOM 1481 C CA . LYS A 1 190 ? 0.433 8.894 -5.155 1.00 86.62 190 LYS A CA 1
ATOM 1482 C C . LYS A 1 190 ? -0.118 10.203 -4.579 1.00 86.62 190 LYS A C 1
ATOM 1484 O O . LYS A 1 190 ? 0.273 10.581 -3.476 1.00 86.62 190 LYS A O 1
ATOM 1489 N N . HIS A 1 191 ? -1.034 10.882 -5.268 1.00 89.06 191 HIS A N 1
ATOM 1490 C CA . HIS A 1 191 ? -1.639 12.124 -4.779 1.00 89.06 191 HIS A CA 1
ATOM 1491 C C . HIS A 1 191 ? -2.528 11.911 -3.552 1.00 89.06 191 HIS A C 1
ATOM 1493 O O . HIS A 1 191 ? -2.450 12.703 -2.613 1.00 89.06 191 HIS A O 1
ATOM 1499 N N . LEU A 1 192 ? -3.309 10.828 -3.508 1.00 90.00 192 LEU A N 1
ATOM 1500 C CA . LEU A 1 192 ? -4.087 10.481 -2.315 1.00 90.00 192 LEU A CA 1
ATOM 1501 C C . LEU A 1 192 ? -3.186 10.206 -1.106 1.00 90.00 192 LEU A C 1
ATOM 1503 O O . LEU A 1 192 ? -3.408 10.758 -0.027 1.00 90.00 192 LEU A O 1
ATOM 1507 N N . ALA A 1 193 ? -2.127 9.414 -1.293 1.00 91.62 193 ALA A N 1
ATOM 1508 C CA . ALA A 1 193 ? -1.148 9.162 -0.237 1.00 91.62 193 ALA A CA 1
ATOM 1509 C C . ALA A 1 193 ? -0.466 10.462 0.224 1.00 91.62 193 ALA A C 1
ATOM 1511 O O . ALA A 1 193 ? -0.357 10.712 1.424 1.00 91.62 193 ALA A O 1
ATOM 1512 N N . ARG A 1 194 ? -0.093 11.344 -0.715 1.00 92.12 194 ARG A N 1
ATOM 1513 C CA . ARG A 1 194 ? 0.490 12.660 -0.409 1.00 92.12 194 ARG A CA 1
ATOM 1514 C C . ARG A 1 194 ? -0.430 13.501 0.463 1.00 92.12 194 ARG A C 1
ATOM 1516 O O . ARG A 1 194 ? 0.033 14.104 1.427 1.00 92.12 194 ARG A O 1
ATOM 1523 N N . LEU A 1 195 ? -1.719 13.541 0.130 1.00 92.12 195 LEU A N 1
ATOM 1524 C CA . LEU A 1 195 ? -2.707 14.303 0.882 1.00 92.12 195 LEU A CA 1
ATOM 1525 C C . LEU A 1 195 ? -2.811 13.787 2.323 1.00 92.12 195 LEU A C 1
ATOM 1527 O O . LEU A 1 195 ? -2.767 14.582 3.261 1.00 92.12 195 LEU A O 1
ATOM 1531 N N . ALA A 1 196 ? -2.829 12.463 2.512 1.00 92.25 196 ALA A N 1
ATOM 1532 C CA . ALA A 1 196 ? -2.757 11.859 3.841 1.00 92.25 196 ALA A CA 1
ATOM 1533 C C . ALA A 1 196 ? -1.472 12.251 4.587 1.00 92.25 196 ALA A C 1
ATOM 1535 O O . ALA A 1 196 ? -1.540 12.630 5.759 1.00 92.25 196 ALA A O 1
ATOM 1536 N N . ASN A 1 197 ? -0.312 12.197 3.922 1.00 94.25 197 ASN A N 1
ATOM 1537 C CA . ASN A 1 197 ? 0.978 12.541 4.524 1.00 94.25 197 ASN A CA 1
ATOM 1538 C C . ASN A 1 197 ? 1.038 14.012 4.955 1.00 94.25 197 ASN A C 1
ATOM 1540 O O . ASN A 1 197 ? 1.506 14.291 6.053 1.00 94.25 197 ASN A O 1
ATOM 1544 N N . ILE A 1 198 ? 0.522 14.947 4.149 1.00 94.19 198 ILE A N 1
ATOM 1545 C CA . ILE A 1 198 ? 0.482 16.381 4.491 1.00 94.19 198 ILE A CA 1
ATOM 1546 C C . ILE A 1 198 ? -0.382 16.624 5.734 1.00 94.19 198 ILE A C 1
ATOM 1548 O O . ILE A 1 198 ? 0.014 17.374 6.623 1.00 94.19 198 ILE A O 1
ATOM 1552 N N . LEU A 1 199 ? -1.548 15.977 5.820 1.00 89.62 199 LEU A N 1
ATOM 1553 C CA . LEU A 1 199 ? -2.477 16.160 6.941 1.00 89.62 199 LEU A CA 1
ATOM 1554 C C . LEU A 1 199 ? -1.976 15.542 8.255 1.00 89.62 199 LEU A C 1
ATOM 1556 O O . LEU A 1 199 ? -2.351 16.001 9.333 1.00 89.62 199 LEU A O 1
ATOM 1560 N N . SER A 1 200 ? -1.169 14.483 8.175 1.00 90.44 200 SER A N 1
ATOM 1561 C CA . SER A 1 200 ? -0.754 13.683 9.336 1.00 90.44 200 SER A CA 1
ATOM 1562 C C . SER A 1 200 ? 0.717 13.836 9.726 1.00 90.44 200 SER A C 1
ATOM 1564 O O . SER A 1 200 ? 1.080 13.446 10.835 1.00 90.44 200 SER A O 1
ATOM 1566 N N . GLY A 1 201 ? 1.568 14.340 8.829 1.00 91.62 201 GLY A N 1
ATOM 1567 C CA . GLY A 1 201 ? 3.024 14.197 8.915 1.00 91.62 201 GLY A CA 1
ATOM 1568 C C . GLY A 1 201 ? 3.534 12.777 8.620 1.00 91.62 201 GLY A C 1
ATOM 1569 O O . GLY A 1 201 ? 4.717 12.512 8.806 1.00 91.62 201 GLY A O 1
ATOM 1570 N N . GLY A 1 202 ? 2.666 11.853 8.187 1.00 92.12 202 GLY A N 1
ATOM 1571 C CA . GLY A 1 202 ? 2.999 10.448 7.955 1.00 92.12 202 GLY A CA 1
ATOM 1572 C C . GLY A 1 202 ? 1.757 9.617 7.636 1.00 92.12 202 GLY A C 1
ATOM 1573 O O . GLY A 1 202 ? 1.212 9.704 6.536 1.00 92.12 202 GLY A O 1
ATOM 1574 N N . VAL A 1 203 ? 1.306 8.812 8.600 1.00 94.44 203 VAL A N 1
ATOM 1575 C CA . VAL A 1 203 ? 0.107 7.970 8.473 1.00 94.44 203 VAL A CA 1
ATOM 1576 C C . VAL A 1 203 ? -1.047 8.563 9.272 1.00 94.44 203 VAL A C 1
ATOM 1578 O O . VAL A 1 203 ? -0.889 8.886 10.448 1.00 94.44 203 VAL A O 1
ATOM 1581 N N . LEU A 1 204 ? -2.221 8.657 8.649 1.00 94.81 204 LEU A N 1
ATOM 1582 C CA . LEU A 1 204 ? -3.463 9.050 9.310 1.00 94.81 204 LEU A CA 1
ATOM 1583 C C . LEU A 1 204 ? -4.158 7.818 9.909 1.00 94.81 204 LEU A C 1
ATOM 1585 O O . LEU A 1 204 ? -4.264 6.787 9.246 1.00 94.81 204 LEU A O 1
ATOM 1589 N N . VAL A 1 205 ? -4.688 7.936 11.127 1.00 96.88 205 VAL A N 1
ATOM 1590 C CA . VAL A 1 205 ? -5.529 6.904 11.752 1.00 96.88 205 VAL A CA 1
ATOM 1591 C C . VAL A 1 205 ? -6.848 7.495 12.239 1.00 96.88 205 VAL A C 1
ATOM 1593 O O . VAL A 1 205 ? -6.895 8.606 12.770 1.00 96.88 205 VAL A O 1
ATOM 1596 N N . GLN A 1 206 ? -7.929 6.739 12.078 1.00 96.94 206 GLN A N 1
ATOM 1597 C CA . GLN A 1 206 ? -9.257 7.110 12.554 1.00 96.94 206 GLN A CA 1
ATOM 1598 C C . GLN A 1 206 ? -9.986 5.868 13.067 1.00 96.94 206 GLN A C 1
ATOM 1600 O O . GLN A 1 206 ? -9.881 4.789 12.484 1.00 96.94 206 GLN A O 1
ATOM 1605 N N . ARG A 1 207 ? -10.726 6.007 14.170 1.00 96.25 207 ARG A N 1
ATOM 1606 C CA . ARG A 1 207 ? -11.599 4.938 14.673 1.00 96.25 207 ARG A CA 1
ATOM 1607 C C . ARG A 1 207 ? -12.797 4.800 13.746 1.00 96.25 207 ARG A C 1
ATOM 1609 O O . ARG A 1 207 ? -13.371 5.807 13.344 1.00 96.25 207 ARG A O 1
ATOM 1616 N N . LEU A 1 208 ? -13.246 3.568 13.515 1.00 94.50 208 LEU A N 1
ATOM 1617 C CA . LEU A 1 208 ? -14.437 3.312 12.702 1.00 94.50 208 LEU A CA 1
ATOM 1618 C C . LEU A 1 208 ? -15.670 4.075 13.216 1.00 94.50 208 LEU A C 1
ATOM 1620 O O . LEU A 1 208 ? -16.388 4.667 12.423 1.00 94.50 208 LEU A O 1
ATOM 1624 N N . GLY A 1 209 ? -15.884 4.120 14.536 1.00 93.56 209 GLY A N 1
ATOM 1625 C CA . GLY A 1 209 ? -16.997 4.879 15.119 1.00 93.56 209 GLY A CA 1
ATOM 1626 C C . GLY A 1 209 ? -16.922 6.380 14.825 1.00 93.56 209 GLY A C 1
ATOM 1627 O O . GLY A 1 209 ? -17.925 6.973 14.452 1.00 93.56 209 GLY A O 1
ATOM 1628 N N . ASP A 1 210 ? -15.727 6.977 14.905 1.00 93.69 210 ASP A N 1
ATOM 1629 C CA . ASP A 1 210 ? -15.545 8.398 14.578 1.00 93.69 210 ASP A CA 1
ATOM 1630 C C . ASP A 1 210 ? -15.802 8.651 13.081 1.00 93.69 210 ASP A C 1
ATOM 1632 O O . ASP A 1 210 ? -16.474 9.615 12.733 1.00 93.69 210 ASP A O 1
ATOM 1636 N N . LEU A 1 211 ? -15.333 7.756 12.201 1.00 90.94 211 LEU A N 1
ATOM 1637 C CA . LEU A 1 211 ? -15.591 7.829 10.759 1.00 90.94 211 LEU A CA 1
ATOM 1638 C C . LEU A 1 211 ? -17.094 7.768 10.440 1.00 90.94 211 LEU A C 1
ATOM 1640 O O . LEU A 1 211 ? -17.585 8.585 9.667 1.00 90.94 211 LEU A O 1
ATOM 1644 N N . LEU A 1 212 ? -17.829 6.834 11.054 1.00 90.62 212 LEU A N 1
ATOM 1645 C CA . LEU A 1 212 ? -19.278 6.685 10.859 1.00 90.62 212 LEU A CA 1
ATOM 1646 C C . LEU A 1 212 ? -20.070 7.899 11.364 1.00 90.62 212 LEU A C 1
ATOM 1648 O O . LEU A 1 212 ? -21.100 8.242 10.792 1.00 90.62 212 LEU A O 1
ATOM 1652 N N . GLU A 1 213 ? -19.587 8.556 12.417 1.00 94.50 213 GLU A N 1
ATOM 1653 C CA . GLU A 1 213 ? -20.182 9.782 12.955 1.00 94.50 213 GLU A CA 1
ATOM 1654 C C . GLU A 1 213 ? -19.754 11.053 12.199 1.00 94.50 213 GLU A C 1
ATOM 1656 O O . GLU A 1 213 ? -20.203 12.145 12.550 1.00 94.50 213 GLU A O 1
ATOM 1661 N N . GLY A 1 214 ? -18.878 10.943 11.192 1.00 91.88 214 GLY A N 1
ATOM 1662 C CA . GLY A 1 214 ? -18.324 12.096 10.476 1.00 91.88 214 GLY A CA 1
ATOM 1663 C C . GLY A 1 214 ? -17.450 12.985 11.365 1.00 91.88 214 GLY A C 1
ATOM 1664 O O . GLY A 1 214 ? -17.451 14.207 11.228 1.00 91.88 214 GLY A O 1
ATOM 1665 N N . GLN A 1 215 ? -16.755 12.386 12.332 1.00 94.12 215 GLN A N 1
ATOM 1666 C CA . GLN A 1 215 ? -15.927 13.080 13.310 1.00 94.12 215 GLN A CA 1
ATOM 1667 C C . GLN A 1 215 ? -14.454 12.705 13.168 1.00 94.12 215 GLN A C 1
ATOM 1669 O O . GLN A 1 215 ? -14.076 11.561 12.926 1.00 94.12 215 GLN A O 1
ATOM 1674 N N . ARG A 1 216 ? -13.591 13.677 13.449 1.00 95.56 216 ARG A N 1
ATOM 1675 C CA . ARG A 1 216 ? -12.150 13.469 13.571 1.00 95.56 216 ARG A CA 1
ATOM 1676 C C . ARG A 1 216 ? -11.798 12.647 14.818 1.00 95.56 216 ARG A C 1
ATOM 1678 O O . ARG A 1 216 ? -12.239 12.969 15.925 1.00 95.56 216 ARG A O 1
ATOM 1685 N N . SER A 1 217 ? -10.900 11.672 14.680 1.00 93.44 217 SER A N 1
ATOM 1686 C CA . SER A 1 217 ? -10.262 11.030 15.836 1.00 93.44 217 SER A CA 1
ATOM 1687 C C . SER A 1 217 ? -9.200 11.935 16.469 1.00 93.44 217 SER A C 1
ATOM 1689 O O . SER A 1 217 ? -8.428 12.607 15.790 1.00 93.44 217 SER A O 1
ATOM 1691 N N . THR A 1 218 ? -9.121 11.918 17.799 1.00 97.06 218 THR A N 1
ATOM 1692 C CA . THR A 1 218 ? -8.107 12.635 18.592 1.00 97.06 218 THR A CA 1
ATOM 1693 C C . THR A 1 218 ? -7.276 11.647 19.416 1.00 97.06 218 THR A C 1
ATOM 1695 O O . THR A 1 218 ? -7.739 10.525 19.635 1.00 97.06 218 THR A O 1
ATOM 1698 N N . PRO A 1 219 ? -6.094 12.029 19.937 1.00 97.12 219 PRO A N 1
ATOM 1699 C CA . PRO A 1 219 ? -5.302 11.149 20.803 1.00 97.12 219 PRO A CA 1
ATOM 1700 C C . PRO A 1 219 ? -6.107 10.559 21.972 1.00 97.12 219 PRO A C 1
ATOM 1702 O O . PRO A 1 219 ? -6.124 9.347 22.154 1.00 97.12 219 PRO A O 1
ATOM 1705 N N . ALA A 1 220 ? -6.890 11.385 22.675 1.00 97.56 220 ALA A N 1
ATOM 1706 C CA . ALA A 1 220 ? -7.745 10.937 23.781 1.00 97.56 220 ALA A CA 1
ATOM 1707 C C . ALA A 1 220 ? -8.855 9.961 23.344 1.00 97.56 220 ALA A C 1
ATOM 1709 O O . ALA A 1 220 ? -9.298 9.115 24.120 1.00 97.56 220 ALA A O 1
ATOM 1710 N N . ARG A 1 221 ? -9.339 10.077 22.101 1.00 95.81 221 ARG A N 1
ATOM 1711 C CA . ARG A 1 221 ? -10.313 9.144 21.521 1.00 95.81 221 ARG A CA 1
ATOM 1712 C C . ARG A 1 221 ? -9.653 7.812 21.161 1.00 95.81 221 ARG A C 1
ATOM 1714 O O . ARG A 1 221 ? -10.229 6.767 21.460 1.00 95.81 221 ARG A O 1
ATOM 1721 N N . ILE A 1 222 ? -8.456 7.839 20.572 1.00 95.31 222 ILE A N 1
ATOM 1722 C CA . ILE A 1 222 ? -7.672 6.627 20.284 1.00 95.31 222 ILE A CA 1
ATOM 1723 C C . ILE A 1 222 ? -7.341 5.876 21.574 1.00 95.31 222 ILE A C 1
ATOM 1725 O O . ILE A 1 222 ? -7.564 4.674 21.646 1.00 95.31 222 ILE A O 1
ATOM 1729 N N . GLU A 1 223 ? -6.913 6.575 22.622 1.00 95.44 223 GLU A N 1
ATOM 1730 C CA . GLU A 1 223 ? -6.575 5.960 23.911 1.00 95.44 223 GLU A CA 1
ATOM 1731 C C . GLU A 1 223 ? -7.763 5.211 24.542 1.00 95.44 223 GLU A C 1
ATOM 1733 O O . GLU A 1 223 ? -7.593 4.144 25.119 1.00 95.44 223 GLU A O 1
ATOM 1738 N N . ARG A 1 224 ? -8.991 5.709 24.353 1.00 93.50 224 ARG A N 1
ATOM 1739 C CA . ARG A 1 224 ? -10.229 5.057 24.826 1.00 93.50 224 ARG A CA 1
ATOM 1740 C C . ARG A 1 224 ? -10.745 3.948 23.901 1.00 93.50 224 ARG A C 1
ATOM 1742 O O . ARG A 1 224 ? -11.811 3.393 24.157 1.00 93.50 224 ARG A O 1
ATOM 1749 N N . SER A 1 225 ? -10.065 3.679 22.789 1.00 92.00 225 SER A N 1
ATOM 1750 C CA . SER A 1 225 ? -10.454 2.639 21.838 1.00 92.00 225 SER A CA 1
ATOM 1751 C C . SER A 1 225 ? -10.195 1.246 22.409 1.00 92.00 225 SER A C 1
ATOM 1753 O O . SER A 1 225 ? -9.170 1.002 23.043 1.00 92.00 225 SER A O 1
ATOM 1755 N N . VAL A 1 226 ? -11.095 0.305 22.119 1.00 91.31 226 VAL A N 1
ATOM 1756 C CA . VAL A 1 226 ? -10.876 -1.122 22.414 1.00 91.31 226 VAL A CA 1
ATOM 1757 C C . VAL A 1 226 ? -9.721 -1.676 21.571 1.00 91.31 226 VAL A C 1
ATOM 1759 O O . VAL A 1 226 ? -8.967 -2.526 22.030 1.00 91.31 226 VAL A O 1
ATOM 1762 N N . VAL A 1 227 ? -9.558 -1.156 20.351 1.00 94.50 227 VAL A N 1
ATOM 1763 C CA . VAL A 1 227 ? -8.441 -1.482 19.457 1.00 94.50 227 VAL A CA 1
ATOM 1764 C C . VAL A 1 227 ? -7.407 -0.376 19.552 1.00 94.50 227 VAL A C 1
ATOM 1766 O O . VAL A 1 227 ? -7.671 0.758 19.141 1.00 94.50 227 VAL A O 1
ATOM 1769 N N . GLN A 1 228 ? -6.236 -0.706 20.086 1.00 95.75 228 GLN A N 1
ATOM 1770 C CA . GLN A 1 228 ? -5.089 0.194 20.092 1.00 95.75 228 GLN A CA 1
ATOM 1771 C C . GLN A 1 228 ? -4.314 0.021 18.782 1.00 95.75 228 GLN A C 1
ATOM 1773 O O . GLN A 1 228 ? -3.960 -1.119 18.469 1.00 95.75 228 GLN A O 1
ATOM 1778 N N . PRO A 1 229 ? -4.014 1.101 18.034 1.00 96.12 229 PRO A N 1
ATOM 1779 C CA . PRO A 1 229 ? -3.244 0.992 16.800 1.00 96.12 229 PRO A CA 1
ATOM 1780 C C . PRO A 1 229 ? -1.882 0.349 17.060 1.00 96.12 229 PRO A C 1
ATOM 1782 O O . PRO A 1 229 ? -1.204 0.711 18.031 1.00 96.12 229 PRO A O 1
ATOM 1785 N N . THR A 1 230 ? -1.464 -0.590 16.218 1.00 97.56 230 THR A N 1
ATOM 1786 C CA . THR A 1 230 ? -0.120 -1.187 16.318 1.00 97.56 230 THR A CA 1
ATOM 1787 C C . THR A 1 230 ? 0.949 -0.198 15.865 1.00 97.56 230 THR A C 1
ATOM 1789 O O . THR A 1 230 ? 1.971 -0.053 16.537 1.00 97.56 230 THR A O 1
ATOM 1792 N N . LEU A 1 231 ? 0.664 0.594 14.827 1.00 96.06 231 LEU A N 1
ATOM 1793 C CA . LEU A 1 231 ? 1.535 1.678 14.378 1.00 96.06 231 LEU A CA 1
ATOM 1794 C C . LEU A 1 231 ? 1.444 2.899 15.310 1.00 96.06 231 LEU A C 1
ATOM 1796 O O . LEU A 1 231 ? 0.607 3.784 15.135 1.00 96.06 231 LEU A O 1
ATOM 1800 N N . LYS A 1 232 ? 2.338 2.971 16.302 1.00 95.44 232 LYS A N 1
ATOM 1801 C CA . LYS A 1 232 ? 2.327 4.022 17.342 1.00 95.44 232 LYS A CA 1
ATOM 1802 C C . LYS A 1 232 ? 2.625 5.430 16.832 1.00 95.44 232 LYS A C 1
ATOM 1804 O O . LYS A 1 232 ? 2.264 6.399 17.489 1.00 95.44 232 LYS A O 1
ATOM 1809 N N . THR A 1 233 ? 3.267 5.546 15.675 1.00 95.06 233 THR A N 1
ATOM 1810 C CA . THR A 1 233 ? 3.579 6.829 15.034 1.00 95.06 233 THR A CA 1
ATOM 1811 C C . THR A 1 233 ? 2.432 7.366 14.174 1.00 95.06 233 THR A C 1
ATOM 1813 O O . THR A 1 233 ? 2.587 8.423 13.569 1.00 95.06 233 THR A O 1
ATOM 1816 N N . ALA A 1 234 ? 1.299 6.658 14.077 1.00 94.44 234 ALA A N 1
ATOM 1817 C CA . ALA A 1 234 ? 0.147 7.130 13.320 1.00 94.44 234 ALA A CA 1
ATOM 1818 C C . ALA A 1 234 ? -0.530 8.325 14.011 1.00 94.44 234 ALA A C 1
ATOM 1820 O O . ALA A 1 234 ? -0.775 8.321 15.219 1.00 94.44 234 ALA A O 1
ATOM 1821 N N . THR A 1 235 ? -0.884 9.337 13.224 1.00 96.88 235 THR A N 1
ATOM 1822 C CA . THR A 1 235 ? -1.497 10.575 13.705 1.00 96.88 235 THR A CA 1
ATOM 1823 C C . THR A 1 235 ? -3.023 10.475 13.634 1.00 96.88 235 THR A C 1
ATOM 1825 O O . THR A 1 235 ? -3.571 10.258 12.547 1.00 96.88 235 THR A O 1
ATOM 1828 N N . PRO A 1 236 ? -3.746 10.676 14.752 1.00 96.44 236 PRO A N 1
ATOM 1829 C CA . PRO A 1 236 ? -5.204 10.704 14.745 1.00 96.44 236 PRO A CA 1
ATOM 1830 C C . PRO A 1 236 ? -5.748 11.808 13.831 1.00 96.44 236 PRO A C 1
ATOM 1832 O O . PRO A 1 236 ? -5.290 12.958 13.864 1.00 96.44 236 PRO A O 1
ATOM 1835 N N . GLY A 1 237 ? -6.740 11.473 13.016 1.00 93.50 237 GLY A N 1
ATOM 1836 C CA . GLY A 1 237 ? -7.253 12.387 12.010 1.00 93.50 237 GLY A CA 1
ATOM 1837 C C . GLY A 1 237 ? -8.630 12.028 11.481 1.00 93.50 237 GLY A C 1
ATOM 1838 O O . GLY A 1 237 ? -9.420 11.370 12.156 1.00 93.50 237 GLY A O 1
ATOM 1839 N N . ASP A 1 238 ? -8.920 12.552 10.296 1.00 93.50 238 ASP A N 1
ATOM 1840 C CA . ASP A 1 238 ? -10.189 12.374 9.603 1.00 93.50 238 ASP A CA 1
ATOM 1841 C C . ASP A 1 238 ? -9.924 11.971 8.150 1.00 93.50 238 ASP A C 1
ATOM 1843 O O . ASP A 1 238 ? -9.397 12.754 7.356 1.00 93.50 238 ASP A O 1
ATOM 1847 N N . LEU A 1 239 ? -10.238 10.717 7.831 1.00 91.81 239 LEU A N 1
ATOM 1848 C CA . LEU A 1 239 ? -10.023 10.123 6.518 1.00 91.81 239 LEU A CA 1
ATOM 1849 C C . LEU A 1 239 ? -10.924 10.747 5.449 1.00 91.81 239 LEU A C 1
ATOM 1851 O O . LEU A 1 239 ? -10.586 10.640 4.273 1.00 91.81 239 LEU A O 1
ATOM 1855 N N . SER A 1 240 ? -12.014 11.431 5.819 1.00 88.19 240 SER A N 1
ATOM 1856 C CA . SER A 1 240 ? -12.911 12.089 4.856 1.00 88.19 240 SER A CA 1
ATOM 1857 C C . SER A 1 240 ? -12.246 13.235 4.086 1.00 88.19 240 SER A C 1
ATOM 1859 O O . SER A 1 240 ? -12.686 13.578 2.992 1.00 88.19 240 SER A O 1
ATOM 1861 N N . PHE A 1 241 ? -11.142 13.792 4.599 1.00 86.38 241 PHE A N 1
ATOM 1862 C CA . PHE A 1 241 ? -10.334 14.770 3.864 1.00 86.38 241 PHE A CA 1
ATOM 1863 C C . PHE A 1 241 ? -9.421 14.144 2.805 1.00 86.38 241 PHE A C 1
ATOM 1865 O O . PHE A 1 241 ? -8.855 14.872 1.994 1.00 86.38 241 PHE A O 1
ATOM 1872 N N . VAL A 1 242 ? -9.233 12.822 2.830 1.00 87.31 242 VAL A N 1
ATOM 1873 C CA . VAL A 1 242 ? -8.309 12.102 1.942 1.00 87.31 242 VAL A CA 1
ATOM 1874 C C . VAL A 1 242 ? -9.071 11.214 0.970 1.00 87.31 242 VAL A C 1
ATOM 1876 O O . VAL A 1 242 ? -8.791 11.215 -0.226 1.00 87.31 242 VAL A O 1
ATOM 1879 N N . LEU A 1 243 ? -10.016 10.427 1.479 1.00 85.06 243 LEU A N 1
ATOM 1880 C CA . LEU A 1 243 ? -10.773 9.474 0.686 1.00 85.06 243 LEU A CA 1
ATOM 1881 C C . LEU A 1 243 ? -11.917 10.194 -0.022 1.00 85.06 243 LEU A C 1
ATOM 1883 O O . LEU A 1 243 ? -12.688 10.929 0.590 1.00 85.06 243 LEU A O 1
ATOM 1887 N N . SER A 1 244 ? -12.024 9.973 -1.330 1.00 76.06 244 SER A N 1
ATOM 1888 C CA . SER A 1 244 ? -13.142 10.495 -2.113 1.00 76.06 244 SER A CA 1
ATOM 1889 C C . SER A 1 244 ? -14.448 9.846 -1.657 1.00 76.06 244 SER A C 1
ATOM 1891 O O . SER A 1 244 ? -14.483 8.638 -1.432 1.00 76.06 244 SER A O 1
ATOM 1893 N N . TYR A 1 245 ? -15.516 10.639 -1.554 1.00 78.31 245 TYR A N 1
ATOM 1894 C CA . TYR A 1 245 ? -16.840 10.122 -1.218 1.00 78.31 245 TYR A CA 1
ATOM 1895 C C . TYR A 1 245 ? -17.319 9.126 -2.280 1.00 78.31 245 TYR A C 1
ATOM 1897 O O . TYR A 1 245 ? -17.391 9.471 -3.464 1.00 78.31 245 TYR A O 1
ATOM 1905 N N . ARG A 1 246 ? -17.612 7.913 -1.817 1.00 66.06 246 ARG A N 1
ATOM 1906 C CA . ARG A 1 246 ? -18.175 6.747 -2.500 1.00 66.06 246 ARG A CA 1
ATOM 1907 C C . ARG A 1 246 ? -18.792 5.842 -1.431 1.00 66.06 246 ARG A C 1
ATOM 1909 O O . ARG A 1 246 ? -19.048 6.341 -0.312 1.00 66.06 246 ARG A O 1
#

Organism: NCBI:txid412755